Protein AF-A0A7V4WFM0-F1 (afdb_monomer)

Foldseek 3Di:
DDDDDDDPDDDDDDQDDDDDPDDPALKAWFAWADKDDKDWDQDDDDVLQVLLLVLVCVVCVVVLVVVVVVLVVVLVVCVVVPVPVVNVVSVVCPVVVVVVVVCVVRVPPPPDPPRVIWIKMWIWGDRPPDDIAIEIETHDKDDDDHDGGWTKMFGADDDSRYGHTAWMATPVVRDIIGHDDDCSNVSSVVSVVVVVVVVVVVVVD

Secondary structure (DSSP, 8-state):
-----------------------S--EEEEEEEEEPPPEEEEPPP-HHHHHHHHHHHHHHHHHHHHHHHHHHHHHHHHHHTT-HHHHHHHHHS-HHHHHHHHHHHS----S-----EEEEEEEEEEETTTEEEEEEEES-EES----TT-EEEEEEEEETTEEEEEEEEETTTTEEEEE---SHHHHHHHHHHHHHHHHHHHHH-

Mean predicted aligned error: 12.16 Å

pLDDT: mean 78.23, std 19.44, range [30.39, 96.38]

Structure (mmCIF, N/CA/C/O backbone):
data_AF-A0A7V4WFM0-F1
#
_entry.id   AF-A0A7V4WFM0-F1
#
loop_
_atom_site.group_PDB
_atom_site.id
_atom_site.type_symbol
_atom_site.label_atom_id
_atom_site.label_alt_id
_atom_site.label_comp_id
_atom_site.label_asym_id
_atom_site.label_entity_id
_atom_site.label_seq_id
_atom_site.pdbx_PDB_ins_code
_atom_site.Cartn_x
_atom_site.Cartn_y
_atom_site.Cartn_z
_atom_site.occupancy
_atom_site.B_iso_or_equiv
_atom_site.auth_seq_id
_atom_site.auth_comp_id
_atom_site.auth_asym_id
_atom_site.auth_atom_id
_atom_site.pdbx_PDB_model_num
ATOM 1 N N . MET A 1 1 ? 7.125 -32.531 37.191 1.00 37.25 1 MET A N 1
ATOM 2 C CA . MET A 1 1 ? 7.060 -32.757 35.732 1.00 37.25 1 MET A CA 1
ATOM 3 C C . MET A 1 1 ? 5.658 -32.369 35.308 1.00 37.25 1 MET A C 1
ATOM 5 O O . MET A 1 1 ? 4.731 -33.056 35.703 1.00 37.25 1 MET A O 1
ATOM 9 N N . VAL A 1 2 ? 5.489 -31.206 34.679 1.00 33.50 2 VAL A N 1
ATOM 10 C CA . VAL A 1 2 ? 4.171 -30.675 34.300 1.00 33.50 2 VAL A CA 1
ATOM 11 C C . VAL A 1 2 ? 4.066 -30.714 32.783 1.00 33.50 2 VAL A C 1
ATOM 13 O O . VAL A 1 2 ? 4.895 -30.126 32.091 1.00 33.50 2 VAL A O 1
ATOM 16 N N . ASP A 1 3 ? 3.058 -31.446 32.317 1.00 34.47 3 ASP A N 1
ATOM 17 C CA . ASP A 1 3 ? 2.580 -31.512 30.941 1.00 34.47 3 ASP A CA 1
ATOM 18 C C . ASP A 1 3 ? 2.179 -30.133 30.407 1.00 34.47 3 ASP A C 1
ATOM 20 O O . ASP A 1 3 ? 1.426 -29.402 31.050 1.00 34.47 3 ASP A O 1
ATOM 24 N N . LEU A 1 4 ? 2.573 -29.828 29.169 1.00 36.59 4 LEU A N 1
ATOM 25 C CA . LEU A 1 4 ? 1.878 -28.848 28.335 1.00 36.59 4 LEU A CA 1
ATOM 26 C C . LEU A 1 4 ? 1.521 -29.503 27.002 1.00 36.59 4 LEU A C 1
ATOM 28 O O . LEU A 1 4 ? 2.234 -29.431 26.003 1.00 36.59 4 LEU A O 1
ATOM 32 N N . SER A 1 5 ? 0.372 -30.175 27.049 1.00 33.75 5 SER A N 1
ATOM 33 C CA . SER A 1 5 ? -0.389 -30.657 25.906 1.00 33.75 5 SER A CA 1
ATOM 34 C C . SER A 1 5 ? -0.715 -29.497 24.964 1.00 33.75 5 SER A C 1
ATOM 36 O O . SER A 1 5 ? -1.385 -28.526 25.318 1.00 33.75 5 SER A O 1
ATOM 38 N N . ASN A 1 6 ? -0.220 -29.638 23.742 1.00 41.00 6 ASN A N 1
ATOM 39 C CA . ASN A 1 6 ? -0.473 -28.783 22.601 1.00 41.00 6 ASN A CA 1
ATOM 40 C C . ASN A 1 6 ? -1.950 -28.918 22.171 1.00 41.00 6 ASN A C 1
ATOM 42 O O . ASN A 1 6 ? -2.330 -29.901 21.536 1.00 41.00 6 ASN A O 1
ATOM 46 N N . LYS A 1 7 ? -2.793 -27.942 22.532 1.00 35.19 7 LYS A N 1
ATOM 47 C CA . LYS A 1 7 ? -4.157 -27.771 22.000 1.00 35.19 7 LYS A CA 1
ATOM 48 C C . LYS A 1 7 ? -4.267 -26.407 21.323 1.00 35.19 7 LYS A C 1
ATOM 50 O O . LYS A 1 7 ? -4.661 -25.419 21.937 1.00 35.19 7 LYS A O 1
ATOM 55 N N . SER A 1 8 ? -3.943 -26.356 20.037 1.00 39.16 8 SER A N 1
ATOM 56 C CA . SER A 1 8 ? -4.376 -25.281 19.147 1.00 39.16 8 SER A CA 1
ATOM 57 C C . SER A 1 8 ? -5.876 -25.441 18.887 1.00 39.16 8 SER A C 1
ATOM 59 O O . SER A 1 8 ? -6.325 -26.289 18.119 1.00 39.16 8 SER A O 1
ATOM 61 N N . ALA A 1 9 ? -6.660 -24.637 19.603 1.00 37.62 9 ALA A N 1
ATOM 62 C CA . ALA A 1 9 ? -8.099 -24.524 19.439 1.00 37.62 9 ALA A CA 1
ATOM 63 C C . ALA A 1 9 ? -8.443 -24.081 18.007 1.00 37.62 9 ALA A C 1
ATOM 65 O O . ALA A 1 9 ? -7.986 -23.039 17.535 1.00 37.62 9 ALA A O 1
ATOM 66 N N . GLY A 1 10 ? -9.262 -24.879 17.321 1.00 30.39 10 GLY A N 1
ATOM 67 C CA . GLY A 1 10 ? -9.919 -24.470 16.088 1.00 30.39 10 GLY A CA 1
ATOM 68 C C . GLY A 1 10 ? -10.901 -23.340 16.387 1.00 30.39 10 GLY A C 1
ATOM 69 O O . GLY A 1 10 ? -11.835 -23.510 17.168 1.00 30.39 10 GLY A O 1
ATOM 70 N N . TYR A 1 11 ? -10.684 -22.181 15.773 1.00 37.22 11 TYR A N 1
ATOM 71 C CA . TYR A 1 11 ? -11.616 -21.064 15.849 1.00 37.22 11 TYR A CA 1
ATOM 72 C C . TYR A 1 11 ? -12.804 -21.344 14.927 1.00 37.22 11 TYR A C 1
ATOM 74 O O . TYR A 1 11 ? -12.718 -21.222 13.706 1.00 37.22 11 TYR A O 1
ATOM 82 N N . ILE A 1 12 ? -13.920 -21.752 15.527 1.00 33.84 12 ILE A N 1
ATOM 83 C CA . ILE A 1 12 ? -15.224 -21.814 14.871 1.00 33.84 12 ILE A CA 1
ATOM 84 C C . ILE A 1 12 ? -15.783 -20.390 14.869 1.00 33.84 12 ILE A C 1
ATOM 86 O O . ILE A 1 12 ? -16.087 -19.838 15.924 1.00 33.84 12 ILE A O 1
ATOM 90 N N . PHE A 1 13 ? -15.907 -19.789 13.686 1.00 37.03 13 PHE A N 1
ATOM 91 C CA . PHE A 1 13 ? -16.603 -18.517 13.510 1.00 37.03 13 PHE A CA 1
ATOM 92 C C . PHE A 1 13 ? -18.096 -18.713 13.814 1.00 37.03 13 PHE A C 1
ATOM 94 O O . PHE A 1 13 ? -18.754 -19.480 13.101 1.00 37.03 13 PHE A O 1
ATOM 101 N N . PRO A 1 14 ? -18.685 -18.037 14.817 1.00 34.84 14 PRO A N 1
ATOM 102 C CA . PRO A 1 14 ? -20.131 -17.982 14.905 1.00 34.84 14 PRO A CA 1
ATOM 103 C C . PRO A 1 14 ? -20.652 -17.179 13.710 1.00 34.84 14 PRO A C 1
ATOM 105 O O . PRO A 1 14 ? -20.279 -16.028 13.482 1.00 34.84 14 PRO A O 1
ATOM 108 N N . LYS A 1 15 ? -21.516 -17.821 12.924 1.00 34.75 15 LYS A N 1
ATOM 109 C CA . LYS A 1 15 ? -22.241 -17.223 11.804 1.00 34.75 15 LYS A CA 1
ATOM 110 C C . LYS A 1 15 ? -23.157 -16.135 12.376 1.00 34.75 15 LYS A C 1
ATOM 112 O O . LYS A 1 15 ? -24.196 -16.445 12.954 1.00 34.75 15 LYS A O 1
ATOM 117 N N . SER A 1 16 ? -22.729 -14.875 12.291 1.00 41.22 16 SER A N 1
ATOM 118 C CA . SER A 1 16 ? -23.489 -13.749 12.836 1.00 41.22 16 SER A CA 1
ATOM 119 C C . SER A 1 16 ? -24.778 -13.551 12.029 1.00 41.22 16 SER A C 1
ATOM 121 O O . SER A 1 16 ? -24.801 -13.582 10.796 1.00 41.22 16 SER A O 1
ATOM 123 N N . SER A 1 17 ? -25.881 -13.457 12.761 1.00 38.41 17 SER A N 1
ATOM 124 C CA . SER A 1 17 ? -27.249 -13.387 12.270 1.00 38.41 17 SER A CA 1
ATOM 125 C C . SER A 1 17 ? -27.578 -12.023 11.654 1.00 38.41 17 SER A C 1
ATOM 127 O O . SER A 1 17 ? -27.517 -11.010 12.343 1.00 38.41 17 SER A O 1
ATOM 129 N N . SER A 1 18 ? -28.029 -12.068 10.397 1.00 39.94 18 SER A N 1
ATOM 130 C CA . SER A 1 18 ? -28.917 -11.144 9.667 1.00 39.94 18 SER A CA 1
ATOM 131 C C . SER A 1 18 ? -28.547 -9.648 9.529 1.00 39.94 18 SER A C 1
ATOM 133 O O . SER A 1 18 ? -28.349 -8.939 10.515 1.00 39.94 18 SER A O 1
ATOM 135 N N . PRO A 1 19 ? -28.578 -9.098 8.293 1.00 41.72 19 PRO A N 1
ATOM 136 C CA . PRO A 1 19 ? -28.257 -7.704 8.012 1.00 41.72 19 PRO A CA 1
ATOM 137 C C . PRO A 1 19 ? -29.481 -6.815 8.268 1.00 41.72 19 PRO A C 1
ATOM 139 O O . PRO A 1 19 ? -30.301 -6.566 7.385 1.00 41.72 19 PRO A O 1
ATOM 142 N N . GLY A 1 20 ? -29.618 -6.307 9.490 1.00 36.47 20 GLY A N 1
ATOM 143 C CA . GLY A 1 20 ? -30.484 -5.156 9.738 1.00 36.47 20 GLY A CA 1
ATOM 144 C C . GLY A 1 20 ? -29.901 -3.928 9.037 1.00 36.47 20 GLY A C 1
ATOM 145 O O . GLY A 1 20 ? -28.740 -3.605 9.280 1.00 36.47 20 GLY A O 1
ATOM 146 N N . LYS A 1 21 ? -30.692 -3.278 8.165 1.00 39.00 21 LYS A N 1
ATOM 147 C CA . LYS A 1 21 ? -30.426 -1.985 7.497 1.00 39.00 21 LYS A CA 1
ATOM 148 C C . LYS A 1 21 ? -29.563 -1.070 8.379 1.00 39.00 21 LYS A C 1
ATOM 150 O O . LYS A 1 21 ? -30.069 -0.412 9.286 1.00 39.00 21 LYS A O 1
ATOM 155 N N . ARG A 1 22 ? -28.250 -1.068 8.139 1.00 47.81 22 ARG A N 1
ATOM 156 C CA . ARG A 1 22 ? -27.285 -0.282 8.906 1.00 47.81 22 ARG A CA 1
ATOM 157 C C 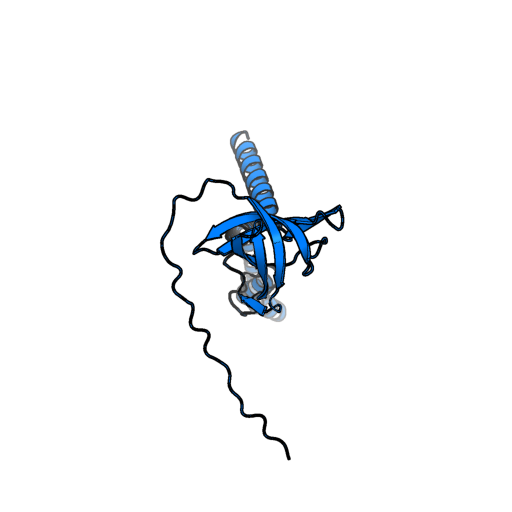. ARG A 1 22 ? -27.187 1.082 8.245 1.00 47.81 22 ARG A C 1
ATOM 159 O O . ARG A 1 22 ? -26.733 1.179 7.114 1.00 47.81 22 ARG A O 1
ATOM 166 N N . SER A 1 23 ? -27.669 2.091 8.962 1.00 42.91 23 SER A N 1
ATOM 167 C CA . SER A 1 23 ? -27.474 3.505 8.654 1.00 42.91 23 SER A CA 1
ATOM 168 C C . SER A 1 23 ? -26.018 3.759 8.247 1.00 42.91 23 SER A C 1
ATOM 170 O O . SER A 1 23 ? -25.104 3.313 8.940 1.00 42.91 23 SER A O 1
ATOM 172 N N . ASP A 1 24 ? -25.838 4.462 7.130 1.00 48.62 24 ASP A N 1
ATOM 173 C CA . ASP A 1 24 ? -24.608 4.760 6.374 1.00 48.62 24 ASP A CA 1
ATOM 174 C C . ASP A 1 24 ? -23.495 5.515 7.129 1.00 48.62 24 ASP A C 1
ATOM 176 O O . ASP A 1 24 ? -22.644 6.185 6.533 1.00 48.62 24 ASP A O 1
ATOM 180 N N . THR A 1 25 ? -23.434 5.437 8.454 1.00 57.94 25 THR A N 1
ATOM 181 C CA . THR A 1 25 ? -22.306 5.991 9.188 1.00 57.94 25 THR A CA 1
ATOM 182 C C . THR A 1 25 ? -21.143 5.011 9.105 1.00 57.94 25 THR A C 1
ATOM 184 O O . THR A 1 25 ? -21.006 4.081 9.897 1.00 57.94 25 THR A O 1
ATOM 187 N N . ASN A 1 26 ? -20.230 5.284 8.168 1.00 84.81 26 ASN A N 1
ATOM 188 C CA . ASN A 1 26 ? -18.861 4.746 8.100 1.00 84.81 26 ASN A CA 1
ATOM 189 C C . ASN A 1 26 ? -18.009 5.118 9.334 1.00 84.81 26 ASN A C 1
ATOM 191 O O . ASN A 1 26 ? -16.785 5.187 9.243 1.00 84.81 26 ASN A O 1
ATOM 195 N N . ARG A 1 27 ? -18.646 5.451 10.459 1.00 89.94 27 ARG A N 1
ATOM 196 C CA . ARG A 1 27 ? -18.067 5.927 11.706 1.00 89.94 27 ARG A CA 1
ATOM 197 C C . ARG A 1 27 ? -18.740 5.199 12.858 1.00 89.94 27 ARG A C 1
ATOM 199 O O . ARG A 1 27 ? -19.959 5.079 12.882 1.00 89.94 27 ARG A O 1
ATOM 206 N N . LEU A 1 28 ? -17.922 4.756 13.793 1.00 91.81 28 LEU A N 1
ATOM 207 C CA . LEU A 1 28 ? -18.295 4.045 14.997 1.00 91.81 28 LEU A CA 1
ATOM 208 C C . LEU A 1 28 ? -17.590 4.723 16.168 1.00 91.81 28 LEU A C 1
ATOM 210 O O . LEU A 1 28 ? -16.380 4.935 16.106 1.00 91.81 28 LEU A O 1
ATOM 214 N N . THR A 1 29 ? -18.323 5.058 17.222 1.00 93.31 29 THR A N 1
ATOM 215 C CA . THR A 1 29 ? -17.745 5.669 18.423 1.00 93.31 29 THR A CA 1
ATOM 216 C C . THR A 1 29 ? -18.048 4.785 19.616 1.00 93.31 29 THR A C 1
ATOM 218 O O . THR A 1 29 ? -19.203 4.440 19.850 1.00 93.31 29 THR A O 1
ATOM 221 N N . GLY A 1 30 ? -17.026 4.426 20.383 1.00 94.25 30 GLY A N 1
ATOM 222 C CA . GLY A 1 30 ? -17.187 3.500 21.497 1.00 94.25 30 GLY A CA 1
ATOM 223 C C . GLY A 1 30 ? -15.981 3.453 22.418 1.00 94.25 30 GLY A C 1
ATOM 224 O O . GLY A 1 30 ? -14.980 4.137 22.190 1.00 94.25 30 GLY A O 1
ATOM 225 N N . VAL A 1 31 ? -16.100 2.651 23.470 1.00 95.75 31 VAL A N 1
ATOM 226 C CA . VAL A 1 31 ? -15.000 2.351 24.391 1.00 95.75 31 VAL A CA 1
ATOM 227 C C . VAL A 1 31 ? -14.334 1.054 23.954 1.00 95.75 31 VAL A C 1
ATOM 229 O O . VAL A 1 31 ? -15.016 0.086 23.620 1.00 95.75 31 VAL A O 1
ATOM 232 N N . VAL A 1 32 ? -13.006 1.028 23.939 1.00 95.44 32 VAL A N 1
ATOM 233 C CA . VAL A 1 32 ? -12.241 -0.182 23.622 1.00 95.44 32 VAL A CA 1
ATOM 234 C C . VAL A 1 32 ? -12.374 -1.173 24.775 1.00 95.44 32 VAL A C 1
ATOM 236 O O . VAL A 1 32 ? -11.874 -0.919 25.867 1.00 95.44 32 VAL A O 1
ATOM 239 N N . THR A 1 33 ? -13.035 -2.302 24.542 1.00 95.31 33 THR A N 1
ATOM 240 C CA . THR A 1 33 ? -13.237 -3.359 25.552 1.00 95.31 33 THR A CA 1
ATOM 241 C C . THR A 1 33 ? -12.165 -4.430 25.510 1.00 95.31 33 THR A C 1
ATOM 243 O O . THR A 1 33 ? -11.905 -5.083 26.513 1.00 95.31 33 THR A O 1
ATOM 246 N N . GLY A 1 34 ? -11.545 -4.621 24.350 1.00 92.94 34 GLY A N 1
ATOM 247 C CA . GLY A 1 34 ? -10.534 -5.645 24.175 1.00 92.94 34 GLY A CA 1
ATOM 248 C C . GLY A 1 34 ? -9.767 -5.470 22.882 1.00 92.94 34 GLY A C 1
ATOM 249 O O . GLY A 1 34 ? -10.244 -4.867 21.913 1.00 92.94 34 GLY A O 1
ATOM 250 N N . SER A 1 35 ? -8.568 -6.031 22.851 1.00 91.75 35 SER A N 1
ATOM 251 C CA . SER A 1 35 ? -7.760 -6.073 21.641 1.00 91.75 35 SER A CA 1
ATOM 252 C C . SER A 1 35 ? -7.046 -7.406 21.494 1.00 91.75 35 SER A C 1
ATOM 254 O O . SER A 1 35 ? -6.517 -7.954 22.458 1.00 91.75 35 SER A O 1
ATOM 256 N N . THR A 1 36 ? -7.011 -7.942 20.278 1.00 90.56 36 THR A N 1
ATOM 257 C CA . THR A 1 36 ? -6.214 -9.138 20.010 1.00 90.56 36 THR A CA 1
ATOM 258 C C . THR A 1 36 ? -4.738 -8.778 19.882 1.00 90.56 36 THR A C 1
ATOM 260 O O . THR A 1 36 ? -4.370 -7.626 19.613 1.00 90.56 36 THR A O 1
ATOM 263 N N . GLY A 1 37 ? -3.881 -9.790 20.026 1.00 86.75 37 GLY A N 1
ATOM 264 C CA . GLY A 1 37 ? -2.484 -9.694 19.618 1.00 86.75 37 GLY A CA 1
ATOM 265 C C . GLY A 1 37 ? -2.351 -9.374 18.125 1.00 86.75 37 GLY A C 1
ATOM 266 O O . GLY A 1 37 ? -3.286 -9.562 17.340 1.00 86.75 37 GLY A O 1
ATOM 267 N N . ILE A 1 38 ? -1.177 -8.872 17.747 1.00 89.81 38 ILE A N 1
ATOM 268 C CA . ILE A 1 38 ? -0.831 -8.624 16.347 1.00 89.81 38 ILE A CA 1
ATOM 269 C C . ILE A 1 38 ? -0.508 -9.969 15.698 1.00 89.81 38 ILE A C 1
ATOM 271 O O . ILE A 1 38 ? 0.379 -10.681 16.168 1.00 89.81 38 ILE A O 1
ATOM 275 N N . TYR A 1 39 ? -1.198 -10.290 14.610 1.00 90.62 39 TYR A N 1
ATOM 276 C CA . TYR A 1 39 ? -0.816 -11.373 13.708 1.00 90.62 39 TYR A CA 1
ATOM 277 C C . TYR A 1 39 ? -0.478 -10.803 12.333 1.00 90.62 39 TYR A C 1
ATOM 279 O O . TYR A 1 39 ? -0.760 -9.643 12.040 1.00 90.62 39 TYR A O 1
ATOM 287 N N . TYR A 1 40 ? 0.166 -11.602 11.494 1.00 88.56 40 TYR A N 1
ATOM 288 C CA . TYR A 1 40 ? 0.634 -11.174 10.185 1.00 88.56 40 TYR A CA 1
ATOM 289 C C . TYR A 1 40 ? -0.191 -11.847 9.093 1.00 88.56 40 TYR A C 1
ATOM 291 O O . TYR A 1 40 ? -0.346 -13.066 9.081 1.00 88.56 40 TYR A O 1
ATOM 299 N N . GLU A 1 41 ? -0.745 -11.044 8.187 1.00 87.00 41 GLU A N 1
ATOM 300 C CA . GLU A 1 41 ? -1.502 -11.524 7.030 1.00 87.00 41 GLU A CA 1
ATOM 301 C C . GLU A 1 41 ? -0.820 -11.065 5.740 1.00 87.00 41 GLU A C 1
ATOM 303 O O . GLU A 1 41 ? -0.156 -10.026 5.699 1.00 87.00 41 GLU A O 1
ATOM 308 N N . GLN A 1 42 ? -0.996 -11.823 4.659 1.00 84.00 42 GLN A N 1
ATOM 309 C CA . GLN A 1 42 ? -0.481 -11.436 3.351 1.00 84.00 42 GLN A CA 1
ATOM 310 C C . GLN A 1 42 ? -1.115 -10.115 2.902 1.00 84.00 42 GLN A C 1
ATOM 312 O O . GLN A 1 42 ? -2.340 -9.976 2.865 1.00 84.00 42 GLN A O 1
ATOM 317 N N . ARG A 1 43 ? -0.292 -9.133 2.519 1.00 79.19 43 ARG A N 1
ATOM 318 C CA . ARG A 1 43 ? -0.793 -7.900 1.908 1.00 79.19 43 ARG A CA 1
ATOM 319 C C . ARG A 1 43 ? -1.532 -8.244 0.614 1.00 79.19 43 ARG A C 1
ATOM 321 O O . ARG A 1 43 ? -0.970 -8.880 -0.274 1.00 79.19 43 ARG A O 1
ATOM 328 N N . GLY A 1 44 ? -2.765 -7.754 0.497 1.00 78.62 44 GLY A N 1
ATOM 329 C CA . GLY A 1 44 ? -3.538 -7.843 -0.740 1.00 78.62 44 GLY A CA 1
ATOM 330 C C . GLY A 1 44 ? -2.827 -7.192 -1.933 1.00 78.62 44 GLY A C 1
ATOM 331 O O . GLY A 1 44 ? -1.926 -6.365 -1.778 1.00 78.62 44 GLY A O 1
ATOM 332 N N . PHE A 1 45 ? -3.243 -7.566 -3.140 1.00 80.00 45 PHE A N 1
ATOM 333 C CA . PHE A 1 45 ? -2.667 -7.047 -4.379 1.00 80.00 45 PHE A CA 1
ATOM 334 C C . PHE A 1 45 ? -2.844 -5.519 -4.491 1.00 80.00 45 PHE A C 1
ATOM 336 O O . PHE A 1 45 ? -3.966 -5.013 -4.479 1.00 80.00 45 PHE A O 1
ATOM 343 N N . ASP A 1 46 ? -1.736 -4.777 -4.600 1.00 83.88 46 ASP A N 1
ATOM 344 C CA . ASP A 1 46 ? -1.738 -3.317 -4.778 1.00 83.88 46 ASP A CA 1
ATOM 345 C C . ASP A 1 46 ? -1.762 -2.991 -6.279 1.00 83.88 46 ASP A C 1
ATOM 347 O O . ASP A 1 46 ? -0.728 -2.988 -6.955 1.00 83.88 46 ASP A O 1
ATOM 351 N N . ILE A 1 47 ? -2.964 -2.740 -6.807 1.00 86.38 47 ILE A N 1
ATOM 352 C CA . ILE A 1 47 ? -3.176 -2.484 -8.239 1.00 86.38 47 ILE A CA 1
ATOM 353 C C . ILE A 1 47 ? -2.451 -1.216 -8.706 1.00 86.38 47 ILE A C 1
ATOM 355 O O . ILE A 1 47 ? -1.938 -1.175 -9.822 1.00 86.38 47 ILE A O 1
ATOM 359 N N . CYS A 1 48 ? -2.341 -0.203 -7.838 1.00 87.62 48 CYS A N 1
ATOM 360 C CA 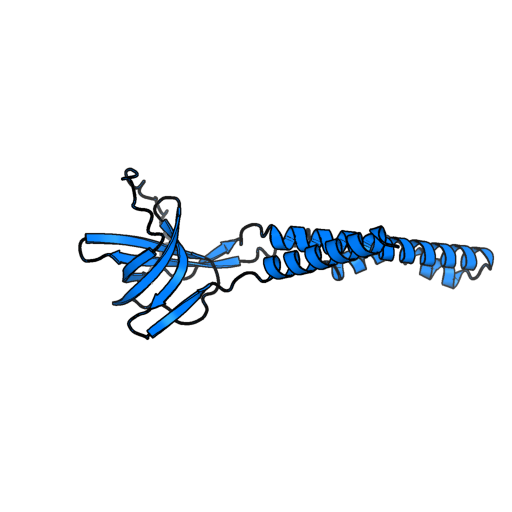. CYS A 1 48 ? -1.661 1.048 -8.155 1.00 87.62 48 CYS A CA 1
ATOM 361 C C . CYS A 1 48 ? -0.155 0.832 -8.277 1.00 87.62 48 CYS A C 1
ATOM 363 O O . CYS A 1 48 ? 0.476 1.388 -9.179 1.00 87.62 48 CYS A O 1
ATOM 365 N N . ARG A 1 49 ? 0.423 0.003 -7.400 1.00 86.00 49 ARG A N 1
ATOM 366 C CA . ARG A 1 49 ? 1.826 -0.411 -7.507 1.00 86.00 49 ARG A CA 1
ATOM 367 C C . ARG A 1 49 ? 2.082 -1.118 -8.830 1.00 86.00 49 ARG A C 1
ATOM 369 O O . ARG A 1 49 ? 2.999 -0.734 -9.549 1.00 86.00 49 ARG A O 1
ATOM 376 N N . PHE A 1 50 ? 1.260 -2.114 -9.148 1.00 85.19 50 PHE A N 1
ATOM 377 C CA . PHE A 1 50 ? 1.400 -2.891 -10.376 1.00 85.19 50 PHE A CA 1
ATOM 378 C C . PHE A 1 50 ? 1.286 -2.011 -11.631 1.00 85.19 50 PHE A C 1
ATOM 380 O O . PHE A 1 50 ? 2.143 -2.075 -12.513 1.00 85.19 50 PHE A O 1
ATOM 387 N N . ALA A 1 51 ? 0.278 -1.136 -11.684 1.00 88.56 51 ALA A N 1
ATOM 388 C CA . ALA A 1 51 ? 0.088 -0.202 -12.792 1.00 88.56 51 ALA A CA 1
ATOM 389 C C . ALA A 1 51 ? 1.271 0.769 -12.936 1.00 88.56 51 ALA A C 1
ATOM 391 O O . ALA A 1 51 ? 1.790 0.943 -14.035 1.00 88.56 51 ALA A O 1
ATOM 392 N N . SER A 1 52 ? 1.756 1.342 -11.828 1.00 88.94 52 SER A N 1
ATOM 393 C CA . SER A 1 52 ? 2.906 2.262 -11.842 1.00 88.94 52 SER A CA 1
ATOM 394 C C . SER A 1 52 ? 4.172 1.583 -12.365 1.00 88.94 52 SER A C 1
ATOM 396 O O . SER A 1 52 ? 4.891 2.146 -13.186 1.00 88.94 52 SER A O 1
ATOM 398 N N . GLN A 1 53 ? 4.438 0.354 -11.915 1.00 86.12 53 GLN A N 1
ATOM 399 C CA . GLN A 1 53 ? 5.579 -0.436 -12.378 1.00 86.12 53 GLN A CA 1
ATOM 400 C C . GLN A 1 53 ? 5.463 -0.782 -13.867 1.00 86.12 53 GLN A C 1
ATOM 402 O O . GLN A 1 53 ? 6.455 -0.703 -14.587 1.00 86.12 53 GLN A O 1
ATOM 407 N N . SER A 1 54 ? 4.257 -1.110 -14.334 1.00 85.94 54 SER A N 1
ATOM 408 C CA . SER A 1 54 ? 3.983 -1.393 -15.749 1.00 85.94 54 SER A CA 1
ATOM 409 C C . SER A 1 54 ? 4.193 -0.159 -16.628 1.00 85.94 54 SER A C 1
ATOM 411 O O . SER A 1 54 ? 4.804 -0.256 -17.686 1.00 85.94 54 SER A O 1
ATOM 413 N N . ILE A 1 55 ? 3.762 1.020 -16.175 1.00 89.75 55 ILE A N 1
ATOM 414 C CA . ILE A 1 55 ? 4.006 2.278 -16.891 1.00 89.75 55 ILE A CA 1
ATOM 415 C C . ILE A 1 55 ? 5.506 2.573 -16.980 1.00 89.75 55 ILE A C 1
ATOM 417 O O . ILE A 1 55 ? 6.012 2.839 -18.067 1.00 89.75 55 ILE A O 1
ATOM 421 N N . LEU A 1 56 ? 6.232 2.486 -15.862 1.00 87.31 56 LEU A N 1
ATOM 422 C CA . LEU A 1 56 ? 7.681 2.709 -15.858 1.00 87.31 56 LEU A CA 1
ATOM 423 C C . LEU A 1 56 ? 8.416 1.727 -16.780 1.00 87.31 56 LEU A C 1
ATOM 425 O O . LEU A 1 56 ? 9.350 2.125 -17.471 1.00 87.31 56 LEU A O 1
ATOM 429 N N . PHE A 1 57 ? 7.973 0.467 -16.821 1.00 84.00 57 PHE A N 1
ATOM 430 C CA . PHE A 1 57 ? 8.489 -0.534 -17.753 1.00 84.00 57 PHE A CA 1
ATOM 431 C C . PHE A 1 57 ? 8.313 -0.097 -19.205 1.00 84.00 57 PHE A C 1
ATOM 433 O O . PHE A 1 57 ? 9.277 -0.098 -19.964 1.00 84.00 57 PHE A O 1
ATOM 440 N N . LEU A 1 58 ? 7.096 0.306 -19.581 1.00 87.50 58 LEU A N 1
ATOM 441 C CA . LEU A 1 58 ? 6.781 0.725 -20.946 1.00 87.50 58 LEU A CA 1
ATOM 442 C C . LEU A 1 58 ? 7.567 1.972 -21.361 1.00 87.50 58 LEU A C 1
ATOM 444 O O . LEU A 1 58 ? 8.042 2.033 -22.491 1.00 87.50 58 LEU A O 1
ATOM 448 N N . ILE A 1 59 ? 7.758 2.929 -20.447 1.00 88.00 59 ILE A N 1
ATOM 449 C CA . ILE A 1 59 ? 8.571 4.130 -20.694 1.00 88.00 59 ILE A CA 1
ATOM 450 C C . ILE A 1 59 ? 10.040 3.763 -20.920 1.00 88.00 59 ILE A C 1
ATOM 452 O O . ILE A 1 59 ? 10.689 4.347 -21.785 1.00 88.00 59 ILE A O 1
ATOM 456 N N . LEU A 1 60 ? 10.580 2.806 -20.159 1.00 84.44 60 LEU A N 1
ATOM 457 C CA . LEU A 1 60 ? 11.987 2.428 -20.282 1.00 84.44 60 LEU A CA 1
ATOM 458 C C . LEU A 1 60 ? 12.254 1.462 -21.446 1.00 84.44 60 LEU A C 1
ATOM 460 O O . LEU A 1 60 ? 13.378 1.396 -21.942 1.00 84.44 60 LEU A O 1
ATOM 464 N N . LEU A 1 61 ? 11.233 0.741 -21.910 1.00 84.38 61 LEU A N 1
ATOM 465 C CA . LEU A 1 61 ? 11.328 -0.224 -23.002 1.00 84.38 61 LEU A CA 1
ATOM 466 C C . LEU A 1 61 ? 12.050 0.313 -24.256 1.00 84.38 61 LEU A C 1
ATOM 468 O O . LEU A 1 61 ? 13.002 -0.345 -24.677 1.00 84.38 61 LEU A O 1
ATOM 472 N N . PRO A 1 62 ? 11.707 1.485 -24.834 1.00 87.75 62 PRO A N 1
ATOM 473 C CA . PRO A 1 62 ? 12.406 2.004 -26.012 1.00 87.75 62 PRO A CA 1
ATOM 474 C C . PRO A 1 62 ? 13.897 2.255 -25.752 1.00 87.75 62 PRO A C 1
ATOM 476 O O . PRO A 1 62 ? 14.740 1.894 -26.576 1.00 87.75 62 PRO A O 1
ATOM 479 N N . PHE A 1 63 ? 14.253 2.792 -24.583 1.00 85.12 63 PHE A N 1
ATOM 480 C CA . PHE A 1 63 ? 15.651 3.025 -24.206 1.00 85.12 63 PHE A CA 1
ATOM 481 C C . PHE A 1 63 ? 16.427 1.715 -24.070 1.00 85.12 63 PHE A C 1
ATOM 483 O O . PHE A 1 63 ? 17.571 1.621 -24.512 1.00 85.12 63 PHE A O 1
ATOM 490 N N . LEU A 1 64 ? 15.795 0.682 -23.512 1.00 79.50 64 LEU A N 1
ATOM 491 C CA . LEU A 1 64 ? 16.389 -0.649 -23.402 1.00 79.50 64 LEU A CA 1
ATOM 492 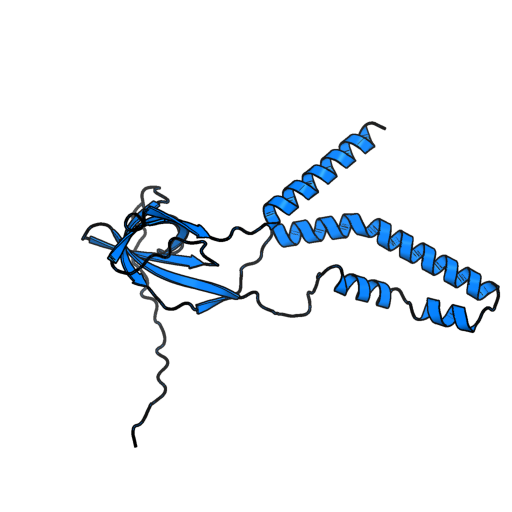C C . LEU A 1 64 ? 16.582 -1.289 -24.772 1.00 79.50 64 LEU A C 1
ATOM 494 O O . LEU A 1 64 ? 17.638 -1.865 -25.029 1.00 79.50 64 LEU A O 1
ATOM 498 N N . THR A 1 65 ? 15.597 -1.162 -25.664 1.00 80.88 65 THR A N 1
ATOM 499 C CA . THR A 1 65 ? 15.731 -1.662 -27.036 1.00 80.88 65 THR A CA 1
ATOM 500 C C . THR A 1 65 ? 16.846 -0.939 -27.782 1.00 80.88 65 THR A C 1
ATOM 502 O O . THR A 1 65 ? 17.676 -1.599 -28.399 1.00 80.88 65 THR A O 1
ATOM 505 N N . ALA A 1 66 ? 16.949 0.388 -27.651 1.00 85.00 66 ALA A N 1
ATOM 506 C CA . ALA A 1 66 ? 18.018 1.170 -28.263 1.00 85.00 66 ALA A CA 1
ATOM 507 C C . ALA A 1 66 ? 19.396 0.762 -27.723 1.00 85.00 66 ALA A C 1
ATOM 509 O O . ALA A 1 66 ? 20.310 0.507 -28.504 1.00 85.00 66 ALA A O 1
ATOM 510 N N . LEU A 1 67 ? 19.535 0.619 -26.401 1.00 82.50 67 LEU A N 1
ATOM 511 C CA . LEU A 1 67 ? 20.771 0.147 -25.776 1.00 82.50 67 LEU A CA 1
ATOM 512 C C . LEU A 1 67 ? 21.161 -1.248 -26.285 1.00 82.50 67 LEU A C 1
ATOM 514 O O . LEU A 1 67 ? 22.320 -1.477 -26.620 1.00 82.50 67 LEU A O 1
ATOM 518 N N . CYS A 1 68 ? 20.200 -2.168 -26.386 1.00 79.50 68 CYS A N 1
ATOM 519 C CA . CYS A 1 68 ? 20.439 -3.515 -26.899 1.00 79.50 68 CYS A CA 1
ATOM 520 C C . CYS A 1 68 ? 20.900 -3.495 -28.366 1.00 79.50 68 CYS A C 1
ATOM 522 O O . CYS A 1 68 ? 21.871 -4.170 -28.705 1.00 79.50 68 CYS A O 1
ATOM 524 N N . LEU A 1 69 ? 20.270 -2.675 -29.214 1.00 83.69 69 LEU A N 1
ATOM 525 C CA . LEU A 1 69 ? 20.663 -2.509 -30.616 1.00 83.69 69 LEU A CA 1
ATOM 526 C C . LEU A 1 69 ? 22.065 -1.903 -30.760 1.00 83.69 69 LEU A C 1
ATOM 528 O O . LEU A 1 69 ? 22.842 -2.367 -31.592 1.00 83.69 69 LEU A O 1
ATOM 532 N N . ILE A 1 70 ? 22.418 -0.913 -29.935 1.00 84.62 70 ILE A N 1
ATOM 533 C CA . ILE A 1 70 ? 23.759 -0.309 -29.928 1.00 84.62 70 ILE A CA 1
ATOM 534 C C . ILE A 1 70 ? 24.811 -1.347 -29.529 1.00 84.62 70 ILE A C 1
ATOM 536 O O . ILE A 1 70 ? 25.826 -1.491 -30.209 1.00 84.62 70 ILE A O 1
ATOM 540 N N . LEU A 1 71 ? 24.565 -2.102 -28.455 1.00 80.19 71 LEU A N 1
ATOM 541 C CA . LEU A 1 71 ? 25.475 -3.158 -28.008 1.00 80.19 71 LEU A CA 1
ATOM 542 C C . LEU A 1 71 ? 25.638 -4.256 -29.070 1.00 80.19 71 LEU A C 1
ATOM 544 O O . LEU A 1 71 ? 26.755 -4.721 -29.303 1.00 80.19 71 LEU A O 1
ATOM 548 N N . LEU A 1 72 ? 24.552 -4.623 -29.757 1.00 79.19 72 LEU A N 1
ATOM 549 C CA . LEU A 1 72 ? 24.585 -5.564 -30.875 1.00 79.19 72 LEU A CA 1
ATOM 550 C C . LEU A 1 72 ? 25.424 -5.022 -32.043 1.00 79.19 72 LEU A C 1
ATOM 552 O O . LEU A 1 72 ? 26.282 -5.735 -32.560 1.00 79.19 72 LEU A O 1
ATOM 556 N N . ALA A 1 73 ? 25.228 -3.761 -32.431 1.00 83.50 73 ALA A N 1
ATOM 557 C CA . ALA A 1 73 ? 25.991 -3.128 -33.506 1.00 83.50 73 ALA A CA 1
ATOM 558 C C . ALA A 1 73 ? 27.495 -3.079 -33.187 1.00 83.50 73 ALA A C 1
ATOM 560 O O . ALA A 1 73 ? 28.318 -3.454 -34.022 1.00 83.50 73 ALA A O 1
ATOM 561 N N . ILE A 1 74 ? 27.853 -2.696 -31.957 1.00 82.06 74 ILE A N 1
ATOM 562 C CA . ILE A 1 74 ? 29.239 -2.700 -31.465 1.00 82.06 74 ILE A CA 1
ATOM 563 C C . ILE A 1 74 ? 29.839 -4.110 -31.558 1.00 82.06 74 ILE A C 1
ATOM 565 O O . ILE A 1 74 ? 30.964 -4.277 -32.032 1.00 82.06 74 ILE A O 1
ATOM 569 N N . SER A 1 75 ? 29.080 -5.135 -31.161 1.00 75.81 75 SER A N 1
ATOM 570 C CA . SER A 1 75 ? 29.517 -6.531 -31.252 1.00 75.81 75 SER A CA 1
ATOM 571 C C . SER A 1 75 ? 29.799 -6.961 -32.697 1.00 75.81 75 SER A C 1
ATOM 573 O O . SER A 1 75 ? 30.845 -7.562 -32.955 1.00 75.81 75 SER A O 1
ATOM 575 N N . ILE A 1 76 ? 28.929 -6.598 -33.648 1.00 80.31 76 ILE A N 1
ATOM 576 C CA . ILE A 1 76 ? 29.114 -6.895 -35.078 1.00 80.31 76 ILE A CA 1
ATOM 577 C C . ILE A 1 76 ? 30.393 -6.234 -35.609 1.00 80.31 76 ILE A C 1
ATOM 579 O O . ILE A 1 76 ? 31.204 -6.903 -36.251 1.00 80.31 76 ILE A O 1
ATOM 583 N N . VAL A 1 77 ? 30.614 -4.951 -35.303 1.00 84.00 77 VAL A N 1
ATOM 584 C CA . VAL A 1 77 ? 31.815 -4.211 -35.727 1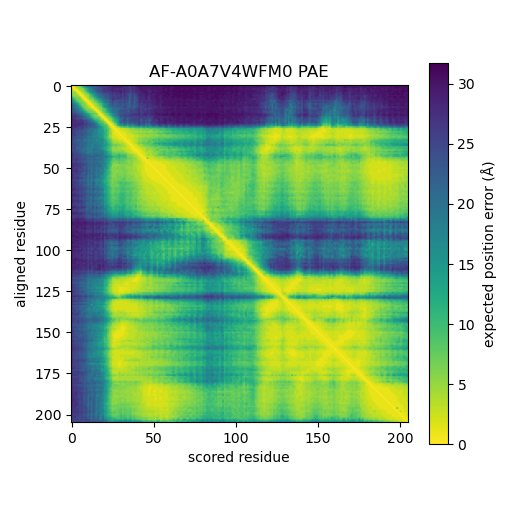.00 84.00 77 VAL A CA 1
ATOM 585 C C . VAL A 1 77 ? 33.086 -4.885 -35.203 1.00 84.00 77 VAL A C 1
ATOM 587 O O . VAL A 1 77 ? 33.998 -5.166 -35.981 1.00 84.00 77 VAL A O 1
ATOM 590 N N . PHE A 1 78 ? 33.140 -5.224 -33.911 1.00 80.69 78 PHE A N 1
ATOM 591 C CA . PHE A 1 78 ? 34.285 -5.943 -33.339 1.00 80.69 78 PHE A CA 1
ATOM 592 C C . PHE A 1 78 ? 34.511 -7.320 -33.978 1.00 80.69 78 PHE A C 1
ATOM 594 O O . PHE A 1 78 ? 35.664 -7.729 -34.155 1.00 80.69 78 PHE A O 1
ATOM 601 N N . GLY A 1 79 ? 33.431 -8.013 -34.351 1.00 76.75 79 GLY A N 1
ATOM 602 C CA . GLY A 1 79 ? 33.487 -9.269 -35.096 1.00 76.75 79 GLY A CA 1
ATOM 603 C C . GLY A 1 79 ? 34.149 -9.110 -36.468 1.00 76.75 79 GLY A C 1
ATOM 604 O O . GLY A 1 79 ? 35.026 -9.903 -36.816 1.00 76.75 79 GLY A O 1
ATOM 605 N N . ILE A 1 80 ? 33.804 -8.053 -37.212 1.00 83.81 80 ILE A N 1
ATOM 606 C CA . ILE A 1 80 ? 34.390 -7.749 -38.531 1.00 83.81 80 ILE A CA 1
ATOM 607 C C . ILE A 1 80 ? 35.898 -7.477 -38.416 1.00 83.81 80 ILE A C 1
ATOM 609 O O . ILE A 1 80 ? 36.682 -8.027 -39.187 1.00 83.81 80 ILE A O 1
ATOM 613 N N . PHE A 1 81 ? 36.327 -6.697 -37.419 1.00 85.62 81 PHE A N 1
ATOM 614 C CA . PHE A 1 81 ? 37.744 -6.369 -37.201 1.00 85.62 81 PHE A CA 1
ATOM 615 C C . PHE A 1 81 ? 38.578 -7.516 -36.599 1.00 85.62 81 PHE A C 1
ATOM 617 O O . PHE A 1 81 ? 39.759 -7.324 -36.311 1.00 85.62 81 PHE A O 1
ATOM 624 N N . ARG A 1 82 ? 37.996 -8.711 -36.400 1.00 77.88 82 ARG A N 1
ATOM 625 C CA . ARG A 1 82 ? 38.650 -9.878 -35.772 1.00 77.88 82 ARG A CA 1
ATOM 626 C C . ARG A 1 82 ? 39.312 -9.556 -34.427 1.00 77.88 82 ARG A C 1
ATOM 628 O O . ARG A 1 82 ? 40.284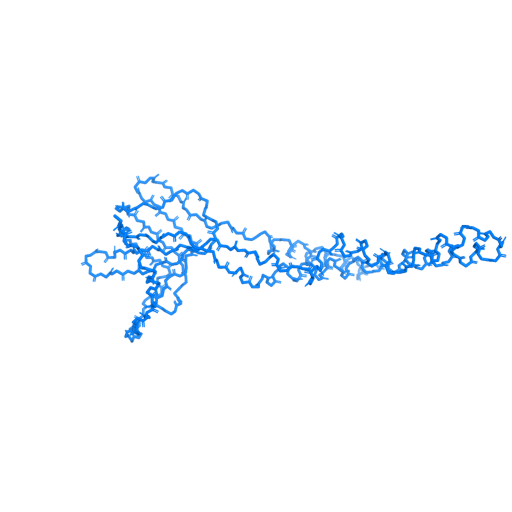 -10.202 -34.032 1.00 77.88 82 ARG A O 1
ATOM 635 N N . LEU A 1 83 ? 38.740 -8.618 -33.670 1.00 75.00 83 LEU A N 1
ATOM 636 C CA . LEU A 1 83 ? 39.134 -8.309 -32.290 1.00 75.00 83 LEU A CA 1
ATOM 637 C C . LEU A 1 83 ? 38.546 -9.372 -31.339 1.00 75.00 83 LEU A C 1
ATOM 639 O O . LEU A 1 83 ? 37.773 -9.090 -30.423 1.00 75.00 83 LEU A O 1
ATOM 643 N N . SER A 1 84 ? 38.912 -10.628 -31.610 1.00 61.78 84 SER A N 1
ATOM 644 C CA . SER A 1 84 ? 38.358 -11.871 -31.060 1.00 61.78 84 SER A CA 1
ATOM 645 C C . SER A 1 84 ? 38.119 -11.864 -29.537 1.00 61.78 84 SER A C 1
ATOM 647 O O . SER A 1 84 ? 36.989 -12.151 -29.133 1.00 61.78 84 SER A O 1
ATOM 649 N N . PRO A 1 85 ? 39.069 -11.454 -28.669 1.00 64.56 85 PRO A N 1
ATOM 650 C CA . PRO A 1 85 ? 38.847 -11.500 -27.219 1.00 64.56 85 PRO A CA 1
ATOM 651 C C . PRO A 1 85 ? 37.780 -10.506 -26.722 1.00 64.56 85 PRO A C 1
ATOM 653 O O . PRO A 1 85 ? 37.070 -10.799 -25.762 1.00 64.56 85 PRO A O 1
ATOM 656 N N . LEU A 1 86 ? 37.608 -9.360 -27.393 1.00 60.69 86 LEU A N 1
ATOM 657 C CA . LEU A 1 86 ? 36.577 -8.368 -27.059 1.00 60.69 86 LEU A CA 1
ATOM 658 C C . LEU A 1 86 ? 35.194 -8.804 -27.553 1.00 60.69 86 LEU A C 1
ATOM 660 O O . LEU A 1 86 ? 34.196 -8.589 -26.866 1.00 60.69 86 LEU A O 1
ATOM 664 N N . SER A 1 87 ? 35.129 -9.475 -28.707 1.00 59.62 87 SER A N 1
ATOM 665 C CA . SER A 1 87 ? 33.867 -9.974 -29.266 1.00 59.62 87 SER A CA 1
ATOM 666 C C . SER A 1 87 ? 33.177 -10.990 -28.346 1.00 59.62 87 SER A C 1
ATOM 668 O O . SER A 1 87 ? 31.964 -10.921 -28.169 1.00 59.62 87 SER A O 1
ATOM 670 N N . VAL A 1 88 ? 33.942 -11.860 -27.673 1.00 62.59 88 VAL A N 1
ATOM 671 C CA . VAL A 1 88 ? 33.413 -12.817 -26.688 1.00 62.59 88 VAL A CA 1
ATOM 672 C C . VAL A 1 88 ? 32.852 -12.086 -25.468 1.00 62.59 88 VAL A C 1
ATOM 674 O O . VAL A 1 88 ? 31.786 -12.454 -24.987 1.00 62.59 88 VAL A O 1
ATOM 677 N N . PHE A 1 89 ? 33.490 -11.005 -25.007 1.00 60.44 89 PHE A N 1
ATOM 678 C CA . PHE A 1 89 ? 32.990 -10.206 -23.883 1.00 60.44 89 PHE A CA 1
ATOM 679 C C . PHE A 1 89 ? 31.600 -9.616 -24.185 1.00 60.44 89 PHE A C 1
ATOM 681 O O . PHE A 1 89 ? 30.678 -9.773 -23.388 1.00 60.44 89 PHE A O 1
ATOM 688 N N . PHE A 1 90 ? 31.402 -9.043 -25.378 1.00 58.34 90 PHE A N 1
ATOM 689 C CA . PHE A 1 90 ? 30.103 -8.498 -25.799 1.00 58.34 90 PHE A CA 1
ATOM 690 C C . PHE A 1 90 ? 29.058 -9.573 -26.138 1.00 58.34 90 PHE A C 1
ATOM 692 O O . PHE A 1 90 ? 27.875 -9.374 -25.880 1.00 58.34 90 PHE A O 1
ATOM 699 N N . ASN A 1 91 ? 29.478 -10.733 -26.644 1.00 58.31 91 ASN A N 1
ATOM 700 C CA . ASN A 1 91 ? 28.584 -11.855 -26.954 1.00 58.31 91 ASN A CA 1
ATOM 701 C C . ASN A 1 91 ? 28.126 -12.609 -25.680 1.00 58.31 91 ASN A C 1
ATOM 703 O O . ASN A 1 91 ? 27.034 -13.176 -25.623 1.00 58.31 91 ASN A O 1
ATOM 707 N N . THR A 1 92 ? 28.938 -12.574 -24.614 1.00 55.56 92 THR A N 1
ATOM 708 C CA . THR A 1 92 ? 28.610 -13.141 -23.289 1.00 55.56 92 THR A CA 1
ATOM 709 C C . THR A 1 92 ? 27.833 -12.150 -22.409 1.00 55.56 92 THR A C 1
ATOM 711 O O . THR A 1 92 ? 27.031 -12.572 -21.575 1.00 55.56 92 THR A O 1
ATOM 714 N N . LEU A 1 93 ? 27.936 -10.838 -22.679 1.00 56.38 93 LEU A N 1
ATOM 715 C CA . LEU A 1 93 ? 26.980 -9.785 -22.273 1.00 56.38 93 LEU A CA 1
ATOM 716 C C . LEU A 1 93 ? 25.668 -9.854 -23.084 1.00 56.38 93 LEU A C 1
ATOM 718 O O . LEU A 1 93 ? 25.061 -8.847 -23.443 1.00 56.38 93 LEU A O 1
ATOM 722 N N . ASN A 1 94 ? 25.250 -11.088 -23.356 1.00 58.59 94 ASN A N 1
ATOM 723 C CA . ASN A 1 94 ? 24.040 -11.511 -24.033 1.00 58.59 94 ASN A CA 1
ATOM 724 C C . ASN A 1 94 ? 22.827 -10.727 -23.485 1.00 58.59 94 ASN A C 1
ATOM 726 O O . ASN A 1 94 ? 22.808 -10.436 -22.285 1.00 58.59 94 ASN A O 1
ATOM 730 N N . PRO A 1 95 ? 21.770 -10.464 -24.273 1.00 60.81 95 PRO A N 1
ATOM 731 C CA . PRO A 1 95 ? 20.486 -9.913 -23.808 1.00 60.81 95 PRO A CA 1
ATOM 732 C C . PRO A 1 95 ? 19.980 -10.493 -22.477 1.00 60.81 95 PRO A C 1
ATOM 734 O O . PRO A 1 95 ? 19.288 -9.812 -21.730 1.00 60.81 95 PRO A O 1
ATOM 737 N N . LEU A 1 96 ? 20.372 -11.720 -22.132 1.00 63.00 96 LEU A N 1
ATOM 738 C CA . LEU A 1 96 ? 20.117 -12.374 -20.851 1.00 63.00 96 LEU A CA 1
ATOM 739 C C . LEU A 1 96 ? 20.734 -11.659 -19.629 1.00 63.00 96 LEU A C 1
ATOM 741 O O . LEU A 1 96 ? 20.127 -11.644 -18.561 1.00 63.00 96 LEU A O 1
ATOM 745 N N . LEU A 1 97 ? 21.920 -11.058 -19.754 1.00 62.91 97 LEU A N 1
ATOM 746 C CA . LEU A 1 97 ? 22.562 -10.273 -18.695 1.00 62.91 97 LEU A CA 1
ATOM 747 C C . LEU A 1 97 ? 21.947 -8.874 -18.594 1.00 62.91 97 LEU A C 1
ATOM 749 O O . LEU A 1 97 ? 21.719 -8.398 -17.484 1.00 62.91 97 LEU A O 1
ATOM 753 N N . THR A 1 98 ? 21.565 -8.270 -19.723 1.00 64.88 98 THR A N 1
ATOM 754 C CA . THR A 1 98 ? 20.733 -7.056 -19.753 1.00 64.88 98 THR A CA 1
ATOM 755 C C . THR A 1 98 ? 19.377 -7.315 -19.093 1.00 64.88 98 THR A C 1
ATOM 757 O O . THR A 1 98 ? 18.928 -6.513 -18.282 1.00 64.88 98 THR A O 1
ATOM 760 N N . PHE A 1 99 ? 18.768 -8.476 -19.346 1.00 64.38 99 PHE A N 1
ATOM 761 C CA . PHE A 1 99 ? 17.515 -8.911 -18.728 1.00 64.38 99 PHE A CA 1
ATOM 762 C C . PHE A 1 99 ? 17.674 -9.209 -17.229 1.00 64.38 99 PHE A C 1
ATOM 764 O O . PHE A 1 99 ? 16.785 -8.903 -16.441 1.00 64.38 99 PHE A O 1
ATOM 771 N N . LYS A 1 100 ? 18.819 -9.757 -16.797 1.0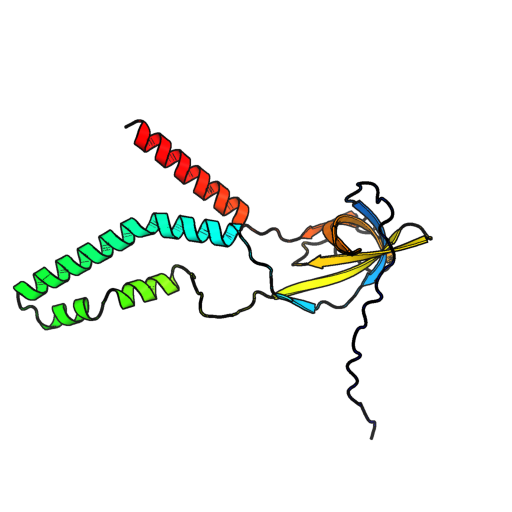0 64.00 100 LYS A N 1
ATOM 772 C CA . LYS A 1 100 ? 19.134 -9.962 -15.371 1.00 64.00 100 LYS A CA 1
ATOM 773 C C . LYS A 1 100 ? 19.404 -8.649 -14.636 1.00 64.00 100 LYS A C 1
ATOM 775 O O . LYS A 1 100 ? 18.857 -8.459 -13.557 1.00 64.00 100 LYS A O 1
ATOM 780 N N . LEU A 1 101 ? 20.181 -7.730 -15.213 1.00 64.12 101 LEU A N 1
ATOM 781 C CA . LEU A 1 101 ? 20.344 -6.367 -14.689 1.00 64.12 101 LEU A CA 1
ATOM 782 C C . LEU A 1 101 ? 18.993 -5.654 -14.625 1.00 64.12 101 LEU A C 1
ATOM 784 O O . LEU A 1 101 ? 18.685 -4.998 -13.634 1.00 64.12 101 LEU A O 1
ATOM 788 N N . PHE A 1 102 ? 18.144 -5.862 -15.629 1.00 63.41 102 PHE A N 1
ATOM 789 C CA . PHE A 1 102 ? 16.781 -5.357 -15.630 1.00 63.41 102 PHE A CA 1
ATOM 790 C C . PHE A 1 102 ? 15.934 -5.961 -14.504 1.00 63.41 102 PHE A C 1
ATOM 792 O O . PHE A 1 102 ? 15.276 -5.214 -13.795 1.00 63.41 102 PHE A O 1
ATOM 799 N N . ALA A 1 103 ? 15.997 -7.272 -14.264 1.00 60.31 103 ALA A N 1
ATOM 800 C CA . ALA A 1 103 ? 15.299 -7.928 -13.153 1.00 60.31 103 ALA A CA 1
ATOM 801 C C . ALA A 1 103 ? 15.800 -7.484 -11.762 1.00 60.31 103 ALA A C 1
ATOM 803 O O . ALA A 1 103 ? 15.091 -7.658 -10.769 1.00 60.31 103 ALA A O 1
ATOM 804 N N . VAL A 1 104 ? 17.014 -6.927 -11.690 1.00 57.88 104 VAL A N 1
ATOM 805 C CA . VAL A 1 104 ? 17.596 -6.329 -10.480 1.00 57.88 104 VAL A CA 1
ATOM 806 C C . VAL A 1 104 ? 17.146 -4.872 -10.306 1.00 57.88 104 VAL A C 1
ATOM 808 O O . VAL A 1 104 ? 16.811 -4.474 -9.193 1.00 57.88 104 VAL A O 1
ATOM 811 N N . ILE A 1 105 ? 17.104 -4.079 -11.384 1.00 59.03 105 ILE A N 1
ATOM 812 C CA . ILE A 1 105 ? 16.734 -2.649 -11.356 1.00 59.03 105 ILE A CA 1
ATOM 813 C C . ILE A 1 105 ? 15.214 -2.466 -11.280 1.00 59.03 105 ILE A C 1
ATOM 815 O O . ILE A 1 105 ? 14.707 -1.645 -10.517 1.00 59.03 105 ILE A O 1
ATOM 819 N N . PHE A 1 106 ? 14.477 -3.257 -12.050 1.00 59.09 106 PHE A N 1
ATOM 820 C CA . PHE A 1 106 ? 13.035 -3.370 -11.975 1.00 59.09 106 PHE A CA 1
ATOM 821 C C . PHE A 1 106 ? 12.714 -4.656 -11.243 1.00 59.09 106 PHE A C 1
ATOM 823 O O . PHE A 1 106 ? 12.795 -5.737 -11.833 1.00 59.09 106 PHE A O 1
ATOM 830 N N . PRO A 1 107 ? 12.263 -4.578 -9.985 1.00 51.94 107 PRO A N 1
ATOM 831 C CA . PRO A 1 107 ? 11.719 -5.732 -9.316 1.00 51.94 107 PRO A CA 1
ATOM 832 C C . PRO A 1 107 ? 10.322 -6.017 -9.897 1.00 51.94 107 PRO A C 1
ATOM 834 O O . PRO A 1 107 ? 9.331 -6.002 -9.172 1.00 51.94 107 PRO A O 1
ATOM 837 N N . PHE A 1 108 ? 10.239 -6.383 -11.182 1.00 52.50 108 PHE A N 1
ATOM 838 C CA . PHE A 1 108 ? 9.306 -7.410 -11.663 1.00 52.50 108 PHE A CA 1
ATOM 839 C C . PHE A 1 108 ? 9.775 -8.775 -11.150 1.00 52.50 108 PHE A C 1
ATOM 841 O O . PHE A 1 108 ? 9.806 -9.770 -11.871 1.00 52.50 108 PHE A O 1
ATOM 848 N N . HIS A 1 109 ? 10.188 -8.830 -9.884 1.00 46.66 109 HIS A N 1
ATOM 849 C CA . HIS A 1 109 ? 10.489 -10.058 -9.191 1.00 46.66 109 HIS A CA 1
ATOM 850 C C . HIS A 1 109 ? 9.148 -10.763 -8.966 1.00 46.66 109 HIS A C 1
ATOM 852 O O . HIS A 1 109 ? 8.564 -10.739 -7.889 1.00 46.66 109 HIS A O 1
ATOM 858 N N . PHE A 1 110 ? 8.684 -11.439 -10.017 1.00 47.78 110 PHE A N 1
ATOM 859 C CA . PHE A 1 110 ? 7.850 -12.631 -9.916 1.00 47.78 110 PHE A CA 1
ATOM 860 C C . PHE A 1 110 ? 8.530 -13.701 -9.042 1.00 47.78 110 PHE A C 1
ATOM 862 O O . PHE A 1 110 ? 7.877 -14.612 -8.544 1.00 47.78 110 PHE A O 1
ATOM 869 N N . SER A 1 111 ? 9.840 -13.571 -8.812 1.00 41.12 111 SER A N 1
ATOM 870 C CA . SER A 1 111 ? 10.671 -14.516 -8.084 1.00 41.12 111 SER A CA 1
ATOM 871 C C . SER A 1 111 ? 11.208 -13.935 -6.778 1.00 41.12 111 SER A C 1
ATOM 873 O O . SER A 1 111 ? 12.393 -13.690 -6.644 1.00 41.12 111 SER A O 1
ATOM 875 N N . SER A 1 112 ? 10.349 -13.733 -5.788 1.00 41.22 112 SER A N 1
ATOM 876 C CA . SER A 1 112 ? 10.500 -14.424 -4.502 1.00 41.22 112 SER A CA 1
ATOM 877 C C . SER A 1 112 ? 9.413 -13.918 -3.570 1.00 41.22 112 SER A C 1
ATOM 879 O O . SER A 1 112 ? 9.283 -12.722 -3.311 1.00 41.22 112 SER A O 1
ATOM 881 N N . ARG A 1 113 ? 8.619 -14.866 -3.087 1.00 48.91 113 ARG A N 1
ATOM 882 C CA . ARG A 1 113 ? 7.524 -14.734 -2.132 1.00 48.91 113 ARG A CA 1
ATOM 883 C C . ARG A 1 113 ? 8.013 -14.234 -0.765 1.00 48.91 113 ARG A C 1
ATOM 885 O O . ARG A 1 113 ? 7.743 -14.866 0.250 1.00 48.91 113 ARG A O 1
ATOM 892 N N . LYS A 1 114 ? 8.668 -13.074 -0.686 1.00 50.66 114 LYS A N 1
ATOM 893 C CA . LYS A 1 114 ? 8.527 -12.239 0.508 1.00 50.66 114 LYS A CA 1
ATOM 894 C C . LYS A 1 114 ? 7.119 -11.685 0.436 1.00 50.66 114 LYS A C 1
ATOM 896 O O . LYS A 1 114 ? 6.894 -10.574 -0.037 1.00 50.66 114 LYS A O 1
ATOM 901 N N . ILE A 1 115 ? 6.172 -12.549 0.795 1.00 60.50 115 ILE A N 1
ATOM 902 C CA . ILE A 1 115 ? 4.813 -12.176 1.138 1.00 60.50 115 ILE A CA 1
ATOM 903 C C . ILE A 1 115 ? 4.990 -10.980 2.060 1.00 60.50 115 ILE A C 1
ATOM 905 O O . ILE A 1 115 ? 5.569 -11.103 3.136 1.00 60.50 115 ILE A O 1
ATOM 909 N N . ILE A 1 116 ? 4.648 -9.794 1.561 1.00 70.88 116 ILE A N 1
ATOM 910 C CA . ILE A 1 116 ? 4.732 -8.591 2.373 1.00 70.88 116 ILE A CA 1
ATOM 911 C C . ILE A 1 116 ? 3.640 -8.783 3.405 1.00 70.88 116 ILE A C 1
ATOM 913 O O . ILE A 1 116 ? 2.461 -8.613 3.109 1.00 70.88 116 ILE A O 1
ATOM 917 N N . GLU A 1 117 ? 4.039 -9.239 4.577 1.00 84.88 117 GLU A N 1
ATOM 918 C CA . GLU A 1 117 ? 3.145 -9.445 5.690 1.00 84.88 117 GLU A CA 1
ATOM 919 C C . GLU A 1 117 ? 2.792 -8.083 6.279 1.00 84.88 117 GLU A C 1
ATOM 921 O O . GLU A 1 117 ? 3.657 -7.247 6.557 1.00 84.88 117 GLU A O 1
ATOM 926 N N . VAL A 1 118 ? 1.496 -7.821 6.402 1.00 87.88 118 VAL A N 1
ATOM 927 C CA . VAL A 1 118 ? 0.980 -6.633 7.073 1.00 87.88 118 VAL A CA 1
ATOM 928 C C . VAL A 1 118 ? 0.474 -7.036 8.450 1.00 87.88 118 VAL A C 1
ATOM 930 O O . VAL A 1 118 ? -0.213 -8.052 8.564 1.00 87.88 118 VAL A O 1
ATOM 933 N N . PRO A 1 119 ? 0.795 -6.259 9.498 1.00 91.12 119 PRO A N 1
ATOM 934 C CA . PRO A 1 119 ? 0.257 -6.525 10.818 1.00 91.12 119 PRO A CA 1
ATOM 935 C C . PRO A 1 119 ? -1.255 -6.314 10.782 1.00 91.12 119 PRO A C 1
ATOM 937 O O . PRO A 1 119 ? -1.743 -5.298 10.275 1.00 91.12 119 PRO A O 1
ATOM 940 N N . VAL A 1 120 ? -1.987 -7.276 11.319 1.00 92.75 120 VAL A N 1
ATOM 941 C CA . VAL A 1 120 ? -3.428 -7.222 11.510 1.00 92.75 120 VAL A CA 1
ATOM 942 C C . VAL A 1 120 ? -3.712 -7.328 12.997 1.00 92.75 120 VAL A C 1
ATOM 944 O O . VAL A 1 120 ? -3.156 -8.169 13.705 1.00 92.75 120 VAL A O 1
ATOM 947 N N . ARG A 1 121 ? -4.572 -6.438 13.480 1.00 92.94 121 ARG A N 1
ATOM 948 C CA . ARG A 1 121 ? -5.057 -6.428 14.858 1.00 92.94 121 ARG A CA 1
ATOM 949 C C . ARG A 1 121 ? -6.557 -6.230 14.830 1.00 92.94 121 ARG A C 1
ATOM 951 O O . ARG A 1 121 ? -7.029 -5.360 14.097 1.00 92.94 121 ARG A O 1
ATOM 958 N N . THR A 1 122 ? -7.301 -6.986 15.625 1.00 94.00 122 THR A N 1
ATOM 959 C CA . THR A 1 122 ? -8.711 -6.684 15.850 1.00 94.00 122 THR A CA 1
ATOM 960 C C . THR A 1 122 ? -8.882 -6.025 17.212 1.00 94.00 122 THR A C 1
ATOM 962 O O . THR A 1 122 ? -8.178 -6.324 18.180 1.00 94.00 122 THR A O 1
ATOM 965 N N . MET A 1 123 ? -9.762 -5.035 17.265 1.00 95.00 123 MET A N 1
ATOM 966 C CA . MET A 1 123 ? -10.176 -4.377 18.496 1.00 95.00 123 MET A CA 1
ATOM 967 C C . MET A 1 123 ? -11.685 -4.472 18.612 1.00 95.00 123 MET A C 1
ATOM 969 O O . MET A 1 123 ? -12.400 -4.394 17.612 1.00 95.00 123 MET A O 1
ATOM 973 N N . ARG A 1 124 ? -12.165 -4.637 19.835 1.00 95.56 124 ARG A N 1
ATOM 974 C CA . ARG A 1 124 ? -13.586 -4.641 20.140 1.00 95.56 124 ARG A CA 1
ATOM 975 C C . ARG A 1 124 ? -13.969 -3.294 20.723 1.00 95.56 124 ARG A C 1
ATOM 977 O O . ARG A 1 124 ? -13.276 -2.763 21.592 1.00 95.56 124 ARG A O 1
ATOM 984 N N . LEU A 1 125 ? -15.038 -2.727 20.185 1.00 95.12 125 LEU A N 1
ATOM 985 C CA . LEU A 1 125 ? -15.586 -1.445 20.591 1.00 95.12 125 LEU A CA 1
ATOM 986 C C . LEU A 1 125 ? -16.993 -1.641 21.110 1.00 95.12 125 LEU A C 1
ATOM 988 O O . LEU A 1 125 ? -17.852 -2.148 20.392 1.00 95.12 125 LEU A O 1
ATOM 992 N N . LEU A 1 126 ? -17.232 -1.178 22.326 1.00 94.62 126 LEU A N 1
ATOM 993 C CA . LEU A 1 126 ? -18.560 -1.103 22.899 1.00 94.62 126 LEU A CA 1
ATOM 994 C C . LEU A 1 126 ? -19.187 0.246 22.541 1.00 94.62 126 LEU A C 1
ATOM 996 O O . LEU A 1 126 ? -18.721 1.304 22.972 1.00 94.62 126 LEU A O 1
ATOM 1000 N N . GLU A 1 127 ? -20.219 0.203 21.704 1.00 92.44 127 GLU A N 1
ATOM 1001 C CA . GLU A 1 127 ? -21.026 1.363 21.340 1.00 92.44 127 GLU A CA 1
ATOM 1002 C C . GLU A 1 127 ? -22.126 1.567 22.393 1.00 92.44 127 GLU A C 1
ATOM 1004 O O . GLU A 1 127 ? -23.082 0.786 22.495 1.00 92.44 127 GLU A O 1
ATOM 1009 N N . GLY A 1 128 ? -21.968 2.614 23.211 1.00 85.94 128 GLY A N 1
ATOM 1010 C CA . GLY A 1 128 ? -22.814 2.835 24.387 1.00 85.94 128 GLY A CA 1
ATOM 1011 C C . GLY A 1 128 ? -22.715 1.660 25.364 1.00 85.94 128 GLY A C 1
ATOM 1012 O O . GLY A 1 128 ? -21.620 1.179 25.616 1.00 85.94 128 GLY A O 1
ATOM 1013 N N . ASP A 1 129 ? -23.857 1.172 25.855 1.00 80.31 129 ASP A N 1
ATOM 1014 C CA . ASP A 1 129 ? -23.921 0.048 26.810 1.00 80.31 129 ASP A CA 1
ATOM 1015 C C . ASP A 1 129 ? -24.498 -1.241 26.198 1.00 80.31 129 ASP A C 1
ATOM 1017 O O . ASP A 1 129 ? -24.905 -2.149 26.921 1.00 80.31 129 ASP A O 1
ATOM 1021 N N . LYS A 1 130 ? -24.658 -1.313 24.868 1.00 81.38 130 LYS A N 1
ATOM 1022 C CA . LYS A 1 130 ? -25.585 -2.298 24.272 1.00 81.38 130 LYS A CA 1
ATOM 1023 C C . LYS A 1 130 ? -25.005 -3.183 23.183 1.00 81.38 130 LYS A C 1
ATOM 1025 O O . LYS A 1 130 ? -25.563 -4.257 22.955 1.00 81.38 130 LYS A O 1
ATOM 1030 N N . ARG A 1 131 ? -23.955 -2.764 22.469 1.00 88.75 131 ARG A N 1
ATOM 1031 C CA . ARG A 1 131 ? -23.425 -3.542 21.337 1.00 88.75 131 ARG A CA 1
ATOM 1032 C C . ARG A 1 131 ? -21.915 -3.472 21.244 1.00 88.75 131 ARG A C 1
ATOM 1034 O O . ARG A 1 131 ? -21.339 -2.392 21.185 1.00 88.75 131 ARG A O 1
ATOM 1041 N N . GLU A 1 132 ? -21.303 -4.648 21.181 1.00 93.06 132 GLU A N 1
ATOM 1042 C CA . GLU A 1 132 ? -19.886 -4.795 20.891 1.00 93.06 132 GLU A CA 1
ATOM 1043 C C . GLU A 1 132 ? -19.687 -4.993 19.383 1.00 93.06 132 GLU A C 1
ATOM 1045 O O . GLU A 1 132 ? -20.405 -5.744 18.714 1.00 93.06 132 GLU A O 1
ATOM 1050 N N . HIS A 1 133 ? -18.722 -4.272 18.834 1.00 93.62 133 HIS A N 1
ATOM 1051 C CA . HIS A 1 133 ? -18.406 -4.246 17.420 1.00 93.62 133 HIS A CA 1
ATOM 1052 C C . HIS A 1 133 ? -16.927 -4.523 17.216 1.00 93.62 133 HIS A C 1
ATOM 1054 O O . HIS A 1 133 ? -16.069 -3.899 17.837 1.00 93.62 133 HIS A O 1
ATOM 1060 N N . GLU A 1 134 ? -16.629 -5.460 16.324 1.00 94.62 134 GLU A N 1
ATOM 1061 C CA . GLU A 1 134 ? -15.257 -5.778 15.967 1.00 94.62 134 GLU A CA 1
ATOM 1062 C C . GLU A 1 134 ? -14.767 -4.836 14.868 1.00 94.62 134 GLU A C 1
ATOM 1064 O O . GLU A 1 134 ? -15.415 -4.639 13.833 1.00 94.62 134 GLU A O 1
ATOM 1069 N N . VAL A 1 135 ? -13.598 -4.253 15.102 1.00 95.06 135 VAL A N 1
ATOM 1070 C CA . VAL A 1 135 ? -12.877 -3.436 14.139 1.00 95.06 135 VAL A CA 1
ATOM 1071 C C . VAL A 1 135 ? -11.563 -4.114 13.812 1.00 95.06 135 VAL A C 1
ATOM 1073 O O . VAL A 1 135 ? -10.747 -4.382 14.691 1.00 95.06 135 VAL A O 1
ATOM 1076 N N . MET A 1 136 ? -11.329 -4.329 12.527 1.00 94.44 136 MET A N 1
ATOM 1077 C CA . MET A 1 136 ? -10.103 -4.914 12.016 1.00 94.44 136 MET A CA 1
ATOM 1078 C C . MET A 1 136 ? -9.188 -3.825 11.469 1.00 94.44 136 MET A C 1
ATOM 1080 O O . MET A 1 136 ? -9.521 -3.109 10.524 1.00 94.44 136 MET A O 1
ATOM 1084 N N . ILE A 1 137 ? -8.005 -3.725 12.059 1.00 93.56 137 ILE A N 1
ATOM 1085 C CA . ILE A 1 137 ? -6.941 -2.807 11.674 1.00 93.56 137 ILE A CA 1
ATOM 1086 C C . ILE A 1 137 ? -5.924 -3.593 10.853 1.00 93.56 137 ILE A C 1
ATOM 1088 O O . ILE A 1 137 ? -5.179 -4.397 11.407 1.00 93.56 137 ILE A O 1
ATOM 1092 N N . LYS A 1 138 ? -5.887 -3.360 9.534 1.00 91.88 138 LYS A N 1
ATOM 1093 C CA . LYS A 1 138 ? -4.888 -3.950 8.629 1.00 91.88 138 LYS A CA 1
ATOM 1094 C C . LYS A 1 138 ? -3.826 -2.920 8.246 1.00 91.88 138 LYS A C 1
ATOM 1096 O O . LYS A 1 138 ? -4.115 -1.953 7.542 1.00 91.88 138 LYS A O 1
ATOM 1101 N N . GLY A 1 139 ? -2.583 -3.161 8.652 1.00 90.00 139 GLY A N 1
ATOM 1102 C CA . GLY A 1 139 ? -1.418 -2.342 8.324 1.00 90.00 139 GLY A CA 1
ATOM 1103 C C . GLY A 1 139 ? -0.857 -1.546 9.503 1.00 90.00 139 GLY A C 1
ATOM 1104 O O . GLY A 1 139 ? -1.342 -1.601 10.628 1.00 90.00 139 GLY A O 1
ATOM 1105 N N . PHE A 1 140 ? 0.212 -0.799 9.230 1.00 88.94 140 PHE A N 1
ATOM 1106 C CA . PHE A 1 140 ? 0.914 -0.016 10.245 1.00 88.94 140 PHE A CA 1
ATOM 1107 C C . PHE A 1 140 ? 0.121 1.237 10.618 1.00 88.94 140 PHE A C 1
ATOM 1109 O O . PHE A 1 140 ? -0.227 2.039 9.747 1.00 88.94 140 PHE A O 1
ATOM 1116 N N . VAL A 1 141 ? -0.132 1.416 11.912 1.00 89.56 141 VAL A N 1
ATOM 1117 C CA . VAL A 1 141 ? -0.803 2.597 12.463 1.00 89.56 141 VAL A CA 1
ATOM 1118 C C . VAL A 1 141 ? 0.240 3.663 12.801 1.00 89.56 141 VAL A C 1
ATOM 1120 O O . VAL A 1 141 ? 1.268 3.377 13.408 1.00 89.56 141 VAL A O 1
ATOM 1123 N N . LYS A 1 142 ? -0.021 4.910 12.409 1.00 88.25 142 LYS A N 1
ATOM 1124 C CA . LYS A 1 142 ? 0.753 6.087 12.807 1.00 88.25 142 LYS A CA 1
ATOM 1125 C C . LYS A 1 142 ? 0.111 6.732 14.027 1.00 88.25 142 LYS A C 1
ATOM 1127 O O . LYS A 1 142 ? -0.916 7.393 13.886 1.00 88.25 142 LYS A O 1
ATOM 1132 N N . GLY A 1 143 ? 0.769 6.584 15.176 1.00 86.38 143 GLY A N 1
ATOM 1133 C CA . GLY A 1 143 ? 0.425 7.277 16.419 1.00 86.38 143 GLY A CA 1
ATOM 1134 C C . GLY A 1 143 ? -0.932 6.886 17.007 1.00 86.38 143 GLY A C 1
ATOM 1135 O O . GLY A 1 143 ? -1.656 6.069 16.448 1.00 86.38 143 GLY A O 1
ATOM 1136 N N . GLY A 1 144 ? -1.247 7.462 18.170 1.00 84.88 144 GLY A N 1
ATOM 1137 C CA . GLY A 1 144 ? -2.585 7.411 18.766 1.00 84.88 144 GLY A CA 1
ATOM 1138 C C . GLY A 1 144 ? -3.117 6.015 19.115 1.00 84.88 144 GLY A C 1
ATOM 1139 O O . GLY A 1 144 ? -4.322 5.799 19.034 1.00 84.88 144 GLY A O 1
ATOM 1140 N N . TYR A 1 145 ? -2.241 5.060 19.456 1.00 88.00 145 TYR A N 1
ATOM 1141 C CA . TYR A 1 145 ? -2.631 3.663 19.658 1.00 88.00 145 TYR A CA 1
ATOM 1142 C C . TYR A 1 145 ? -3.750 3.520 20.702 1.00 88.00 145 TYR A C 1
ATOM 1144 O O . TYR A 1 145 ? -3.539 3.908 21.853 1.00 88.00 145 TYR A O 1
ATOM 1152 N N . PRO A 1 146 ? -4.903 2.937 20.331 1.00 91.31 146 PRO A N 1
ATOM 1153 C CA . PRO A 1 146 ? -5.988 2.705 21.270 1.00 91.31 146 PRO A CA 1
ATOM 1154 C C . PRO A 1 146 ? -5.579 1.672 22.325 1.00 91.31 146 PRO A C 1
ATOM 1156 O O . PRO A 1 146 ? -5.004 0.624 21.992 1.00 91.31 146 PRO A O 1
ATOM 1159 N N . ARG A 1 147 ? -5.876 1.972 23.591 1.00 92.94 147 ARG A N 1
ATOM 1160 C CA . ARG A 1 147 ? -5.766 1.051 24.728 1.00 92.94 147 ARG A CA 1
ATOM 1161 C C . ARG A 1 147 ? -7.153 0.655 25.215 1.00 92.94 147 ARG A C 1
ATOM 1163 O O . ARG A 1 147 ? -8.132 1.341 24.946 1.00 92.94 147 ARG A O 1
ATOM 1170 N N . GLU A 1 148 ? -7.230 -0.464 25.922 1.00 94.44 148 GLU A N 1
ATOM 1171 C CA . GLU A 1 148 ? -8.466 -0.880 26.588 1.00 94.44 148 GLU A CA 1
ATOM 1172 C C . GLU A 1 148 ? -8.902 0.199 27.591 1.00 94.44 148 GLU A C 1
ATOM 1174 O O . GLU A 1 148 ? -8.074 0.759 28.310 1.00 94.44 148 GLU A O 1
ATOM 1179 N N . GLY A 1 149 ? -10.189 0.541 27.576 1.00 94.38 149 GLY A N 1
ATOM 1180 C CA . GLY A 1 149 ? -10.769 1.660 28.320 1.00 94.38 149 GLY A CA 1
ATOM 1181 C C . GLY A 1 149 ? -10.758 3.009 27.589 1.00 94.38 149 GLY A C 1
ATOM 1182 O O . GLY A 1 149 ? -11.440 3.935 28.031 1.00 94.38 149 GLY A O 1
ATOM 1183 N N . ASP A 1 150 ? -10.053 3.148 26.461 1.00 95.25 150 ASP A N 1
ATOM 1184 C CA . ASP A 1 150 ? -10.055 4.409 25.714 1.00 95.25 150 ASP A CA 1
ATOM 1185 C C . ASP A 1 150 ? -11.366 4.627 24.960 1.00 95.25 150 ASP A C 1
ATOM 1187 O O . ASP A 1 150 ? -11.885 3.722 24.298 1.00 95.25 150 ASP A O 1
ATOM 1191 N N . LYS A 1 151 ? -11.873 5.865 24.989 1.00 95.44 151 LYS A N 1
ATOM 1192 C CA . LYS A 1 151 ? -12.977 6.282 24.125 1.00 95.44 151 LYS A CA 1
ATOM 1193 C C . LYS A 1 151 ? -12.424 6.689 22.765 1.00 95.44 151 LYS A C 1
ATOM 1195 O O . LYS A 1 151 ? -11.656 7.648 22.651 1.00 95.44 151 LYS A O 1
ATOM 1200 N N . VAL A 1 152 ? -12.852 5.998 21.714 1.00 95.81 152 VAL A N 1
ATOM 1201 C CA . VAL A 1 152 ? -12.355 6.212 20.352 1.00 95.81 152 VAL A CA 1
ATOM 1202 C C . VAL A 1 152 ? -13.491 6.382 19.351 1.00 95.81 152 VAL A C 1
ATOM 1204 O O . VAL A 1 152 ? -14.541 5.751 19.455 1.00 95.81 152 VAL A O 1
ATOM 1207 N N . MET A 1 153 ? -13.269 7.242 18.360 1.00 94.94 153 MET A N 1
ATOM 1208 C CA . MET A 1 153 ? -14.065 7.313 17.137 1.00 94.94 153 MET A CA 1
ATOM 1209 C C . MET A 1 153 ? -13.271 6.667 16.014 1.00 94.94 153 MET A C 1
ATOM 1211 O O . MET A 1 153 ? -12.096 6.962 15.814 1.00 94.94 153 MET A O 1
ATOM 1215 N N . VAL A 1 154 ? -13.921 5.807 15.252 1.00 95.00 154 VAL A N 1
ATOM 1216 C CA . VAL A 1 154 ? -13.281 4.940 14.279 1.00 95.00 154 VAL A CA 1
ATOM 1217 C C . VAL A 1 154 ? -14.063 5.002 12.988 1.00 95.00 154 VAL A C 1
ATOM 1219 O O . VAL A 1 154 ? -15.270 4.797 12.980 1.00 95.00 154 VAL A O 1
ATOM 1222 N N . ALA A 1 155 ? -13.387 5.309 11.891 1.00 94.00 155 ALA A N 1
ATOM 1223 C CA . ALA A 1 155 ? -13.976 5.396 10.571 1.00 94.00 155 ALA A CA 1
ATOM 1224 C C . ALA A 1 155 ? -13.443 4.283 9.671 1.00 94.00 155 ALA A C 1
ATOM 1226 O O . ALA A 1 155 ? -12.244 3.990 9.666 1.00 94.00 155 ALA A O 1
ATOM 1227 N N . GLY A 1 156 ? -14.324 3.677 8.884 1.00 92.94 156 GLY A N 1
ATOM 1228 C CA . GLY A 1 156 ? -13.988 2.475 8.138 1.00 92.94 156 GLY A CA 1
ATOM 1229 C C . GLY A 1 156 ? -15.045 2.044 7.137 1.00 92.94 156 GLY A C 1
ATOM 1230 O O . GLY A 1 156 ? -16.015 2.758 6.887 1.00 92.94 156 GLY A O 1
ATOM 1231 N N . ARG A 1 157 ? -14.834 0.866 6.556 1.00 92.31 157 ARG A N 1
ATOM 1232 C CA . ARG A 1 157 ? -15.792 0.205 5.669 1.00 92.31 157 ARG A CA 1
ATOM 1233 C C . ARG A 1 157 ? -16.299 -1.060 6.344 1.00 92.31 157 ARG A C 1
ATOM 1235 O O . ARG A 1 157 ? -15.503 -1.879 6.783 1.00 92.31 157 ARG A O 1
ATOM 1242 N N . TRP A 1 158 ? -17.611 -1.239 6.407 1.00 91.81 158 TRP A N 1
ATOM 1243 C CA . TRP A 1 158 ? -18.180 -2.489 6.900 1.00 91.81 158 TRP A CA 1
ATOM 1244 C C . TRP A 1 158 ? -18.013 -3.602 5.866 1.00 91.81 158 TRP A C 1
ATOM 1246 O O . TRP A 1 158 ? -18.357 -3.424 4.694 1.00 91.81 158 TRP A O 1
ATOM 1256 N N . LYS A 1 159 ? -17.505 -4.750 6.310 1.00 89.31 159 LYS A N 1
ATOM 1257 C CA . LYS A 1 159 ? -17.367 -5.962 5.508 1.00 89.31 159 LYS A CA 1
ATOM 1258 C C . LYS A 1 159 ? -17.588 -7.184 6.395 1.00 89.31 159 LYS A C 1
ATOM 1260 O O . LYS A 1 159 ? -16.943 -7.316 7.426 1.00 89.31 159 LYS A O 1
ATOM 1265 N N . ASP A 1 160 ? -18.534 -8.040 6.014 1.00 89.25 160 ASP A N 1
ATOM 1266 C CA . ASP A 1 160 ? -18.832 -9.303 6.708 1.00 89.25 160 ASP A CA 1
ATOM 1267 C C . ASP A 1 160 ? -19.063 -9.148 8.229 1.00 89.25 160 ASP A C 1
ATOM 1269 O O . ASP A 1 160 ? -18.674 -9.986 9.034 1.00 89.25 160 ASP A O 1
ATOM 1273 N N . GLY A 1 161 ? -19.692 -8.038 8.638 1.00 88.25 161 GLY A N 1
ATOM 1274 C CA . GLY A 1 161 ? -19.972 -7.731 10.048 1.00 88.25 161 GLY A CA 1
ATOM 1275 C C . GLY A 1 161 ? -18.816 -7.088 10.825 1.00 88.25 161 GLY A C 1
ATOM 1276 O O . GLY A 1 161 ? -19.040 -6.626 11.942 1.00 88.25 161 GLY A O 1
ATOM 1277 N N . VAL A 1 162 ? -17.631 -6.968 10.224 1.00 92.31 162 VAL A N 1
ATOM 1278 C CA . VAL A 1 162 ? -16.437 -6.338 10.803 1.00 92.31 162 VAL A CA 1
ATOM 1279 C C . VAL A 1 162 ? -16.217 -4.959 10.178 1.00 92.31 162 VAL A C 1
ATOM 1281 O O . VAL A 1 162 ? -16.434 -4.759 8.979 1.00 92.31 162 VAL A O 1
ATOM 1284 N N . LEU A 1 163 ? -15.805 -3.975 10.977 1.00 94.00 163 LEU A N 1
ATOM 1285 C CA . LEU A 1 163 ? -15.427 -2.659 10.461 1.00 94.00 163 LEU A CA 1
ATOM 1286 C C . LEU A 1 163 ? -13.952 -2.683 10.047 1.00 94.00 163 LEU A C 1
ATOM 1288 O O . LEU A 1 163 ? -13.064 -2.755 10.893 1.00 94.00 163 LEU A O 1
ATOM 1292 N N . GLU A 1 164 ? -13.669 -2.597 8.751 1.00 93.44 164 GLU A N 1
ATOM 1293 C CA . GLU A 1 164 ? -12.308 -2.407 8.250 1.00 93.44 164 GLU A CA 1
ATOM 1294 C C . GLU A 1 164 ? -11.861 -0.972 8.527 1.00 93.44 164 GLU A C 1
ATOM 1296 O O . GLU A 1 164 ? -12.394 -0.010 7.964 1.00 93.44 164 GLU A O 1
ATOM 1301 N N . PHE A 1 165 ? -10.880 -0.831 9.410 1.00 94.31 165 PHE A N 1
ATOM 1302 C CA . PHE A 1 165 ? -10.349 0.446 9.855 1.00 94.31 165 PHE A CA 1
ATOM 1303 C C . PHE A 1 165 ? -9.727 1.258 8.711 1.00 94.31 165 PHE A C 1
ATOM 1305 O O . PHE A 1 165 ? -8.958 0.733 7.905 1.00 94.31 165 PHE A O 1
ATOM 1312 N N . ARG A 1 166 ? -9.988 2.568 8.684 1.00 91.06 166 ARG A N 1
ATOM 1313 C CA . ARG A 1 166 ? -9.369 3.517 7.744 1.00 91.06 166 ARG A CA 1
ATOM 1314 C C . ARG A 1 166 ? -8.706 4.695 8.452 1.00 91.06 166 ARG A C 1
ATOM 1316 O O . ARG A 1 166 ? -7.591 5.074 8.091 1.00 91.06 166 ARG A O 1
ATOM 1323 N N . ASP A 1 167 ? -9.407 5.295 9.404 1.00 93.31 167 ASP A N 1
ATOM 1324 C CA . ASP A 1 167 ? -8.960 6.455 10.181 1.00 93.31 167 ASP A CA 1
ATOM 1325 C C . ASP A 1 167 ? -9.630 6.416 11.557 1.00 93.31 167 ASP A C 1
ATOM 1327 O O . ASP A 1 167 ? -10.685 5.801 11.715 1.00 93.31 167 ASP A O 1
ATOM 1331 N N . GLY A 1 168 ? -9.042 7.059 12.553 1.00 94.25 168 GLY A N 1
ATOM 1332 C CA . GLY A 1 168 ? -9.559 7.055 13.909 1.00 94.25 168 GLY A CA 1
ATOM 1333 C C . GLY A 1 168 ? -9.042 8.213 14.742 1.00 94.25 168 GLY A C 1
ATOM 1334 O O . GLY A 1 168 ? -8.040 8.857 14.428 1.00 94.25 168 GLY A O 1
ATOM 1335 N N . PHE A 1 169 ? -9.756 8.482 15.823 1.00 95.06 169 PHE A N 1
ATOM 1336 C CA . PHE A 1 169 ? -9.421 9.504 16.794 1.00 95.06 169 PHE A CA 1
ATOM 1337 C C . PHE A 1 169 ? -9.627 8.966 18.202 1.00 95.06 169 PHE A C 1
ATOM 1339 O O . PHE A 1 169 ? -10.685 8.418 18.512 1.00 95.06 169 PHE A O 1
ATOM 1346 N N . ASN A 1 170 ? -8.612 9.107 19.044 1.00 95.75 170 ASN A N 1
ATOM 1347 C CA . ASN A 1 170 ? -8.674 8.722 20.442 1.00 95.75 170 ASN A CA 1
ATOM 1348 C C . ASN A 1 170 ? -8.913 9.975 21.287 1.00 95.75 170 ASN A C 1
ATOM 1350 O O . ASN A 1 170 ? -8.070 10.874 21.322 1.00 95.75 170 ASN A O 1
ATOM 1354 N N . TYR A 1 171 ? -10.074 10.034 21.943 1.00 94.75 171 TYR A N 1
ATOM 1355 C CA . TYR A 1 171 ? -10.483 11.190 22.738 1.00 94.75 171 TYR A CA 1
ATOM 1356 C C . TYR A 1 171 ? -9.689 11.308 24.039 1.00 94.75 171 TYR A C 1
ATOM 1358 O O . TYR A 1 171 ? -9.453 12.425 24.487 1.00 94.75 171 TYR A O 1
ATOM 1366 N N . ASN A 1 172 ? -9.239 10.190 24.616 1.00 94.31 172 ASN A N 1
ATOM 1367 C CA . ASN A 1 172 ? -8.513 10.188 25.888 1.00 94.31 172 ASN A CA 1
ATOM 1368 C C . ASN A 1 172 ? -7.142 10.864 25.760 1.00 94.31 172 ASN A C 1
ATOM 1370 O O . ASN A 1 172 ? -6.734 11.622 26.632 1.00 94.31 172 ASN A O 1
ATOM 1374 N N . ILE A 1 173 ? -6.440 10.606 24.656 1.00 93.69 173 ILE A N 1
ATOM 1375 C CA . ILE A 1 173 ? -5.100 11.156 24.382 1.00 93.69 173 ILE A CA 1
ATOM 1376 C C . ILE A 1 173 ? -5.120 12.317 23.380 1.00 93.69 173 ILE A C 1
ATOM 1378 O O . ILE A 1 173 ? -4.062 12.801 22.986 1.00 93.69 173 ILE A O 1
ATOM 1382 N N . ASN A 1 174 ? -6.310 12.740 22.940 1.00 93.75 174 ASN A N 1
ATOM 1383 C CA . ASN A 1 174 ? -6.519 13.802 21.954 1.00 93.75 174 ASN A CA 1
ATOM 1384 C C . ASN A 1 174 ? -5.664 13.632 20.678 1.00 93.75 174 ASN A C 1
ATOM 1386 O O . ASN A 1 174 ? -5.087 14.590 20.161 1.00 93.75 174 ASN A O 1
ATOM 1390 N N . ALA A 1 175 ? -5.545 12.396 20.183 1.00 93.19 175 ALA A N 1
ATOM 1391 C CA . ALA A 1 175 ? -4.666 12.066 19.064 1.00 93.19 175 ALA A CA 1
ATOM 1392 C C . ALA A 1 175 ? -5.389 11.256 17.986 1.00 93.19 175 ALA A C 1
ATOM 1394 O O . ALA A 1 175 ? -6.113 10.299 18.265 1.00 93.19 175 ALA A O 1
ATOM 1395 N N . GLY A 1 176 ? -5.140 11.620 16.727 1.00 91.75 176 GLY A N 1
ATOM 1396 C CA . GLY A 1 176 ? -5.541 10.813 15.581 1.00 91.75 176 GLY A CA 1
ATOM 1397 C C . GLY A 1 176 ? -4.646 9.586 15.432 1.00 91.75 176 GLY A C 1
ATOM 1398 O O . GLY A 1 176 ? -3.431 9.676 15.614 1.00 91.75 176 GLY A O 1
ATOM 1399 N N . PHE A 1 177 ? -5.234 8.459 15.048 1.00 92.31 177 PHE A N 1
ATOM 1400 C CA . PHE A 1 177 ? -4.502 7.265 14.647 1.00 92.31 177 PHE A CA 1
ATOM 1401 C C . PHE A 1 177 ? -4.904 6.900 13.224 1.00 92.31 177 PHE A C 1
ATOM 1403 O O . PHE A 1 177 ? -6.078 6.735 12.912 1.00 92.31 177 PHE A O 1
ATOM 1410 N N . ARG A 1 178 ? -3.922 6.838 12.322 1.00 91.12 178 ARG A N 1
ATOM 1411 C CA . ARG A 1 178 ? -4.143 6.666 10.876 1.00 91.12 178 ARG A CA 1
ATOM 1412 C C . ARG A 1 178 ? -3.317 5.522 10.337 1.00 91.12 178 ARG A C 1
ATOM 1414 O O . ARG A 1 178 ? -2.177 5.344 10.749 1.00 91.12 178 ARG A O 1
ATOM 1421 N N . LEU A 1 179 ? -3.838 4.797 9.354 1.00 90.31 179 LEU A N 1
ATOM 1422 C CA . LEU A 1 179 ? -3.024 3.827 8.625 1.00 90.31 179 LEU A CA 1
ATOM 1423 C C . LEU A 1 179 ? -1.968 4.532 7.765 1.00 90.31 179 LEU A C 1
ATOM 1425 O O . LEU A 1 179 ? -2.242 5.543 7.108 1.00 90.31 179 LEU A O 1
ATOM 1429 N N . CYS A 1 180 ? -0.763 3.964 7.720 1.00 86.44 180 CYS A N 1
ATOM 1430 C CA . CYS A 1 180 ? 0.239 4.288 6.712 1.00 86.44 180 CYS A CA 1
ATOM 1431 C C . CYS A 1 180 ? -0.349 4.029 5.319 1.00 86.44 180 CYS A C 1
ATOM 1433 O O . CYS A 1 180 ? -0.490 2.881 4.897 1.00 86.44 180 CYS A O 1
ATOM 1435 N N . ARG A 1 181 ? -0.697 5.099 4.595 1.00 83.12 181 ARG A N 1
ATOM 1436 C CA . ARG A 1 181 ? -1.185 4.983 3.218 1.00 83.12 181 ARG A CA 1
ATOM 1437 C C . ARG A 1 181 ? -0.066 4.513 2.293 1.00 83.12 181 ARG A C 1
ATOM 1439 O O . ARG A 1 181 ? 1.089 4.904 2.446 1.00 83.12 181 ARG A O 1
ATOM 1446 N N . SER A 1 182 ? -0.441 3.690 1.318 1.00 84.38 182 SER A N 1
ATOM 1447 C CA . SER A 1 182 ? 0.439 3.316 0.213 1.00 84.38 182 SER A CA 1
ATOM 1448 C C . SER A 1 182 ? 0.818 4.575 -0.587 1.00 84.38 182 SER A C 1
ATOM 1450 O O . SER A 1 182 ? -0.080 5.362 -0.893 1.00 84.38 182 SER A O 1
ATOM 1452 N N . PRO A 1 183 ? 2.103 4.801 -0.923 1.00 86.81 183 PRO A N 1
ATOM 1453 C CA . PRO A 1 183 ? 2.518 5.928 -1.764 1.00 86.81 183 PRO A CA 1
ATOM 1454 C C . PRO A 1 183 ? 2.204 5.702 -3.253 1.00 86.81 183 PRO A C 1
ATOM 1456 O O . PRO A 1 183 ? 2.197 6.646 -4.037 1.00 86.81 183 PRO A O 1
ATOM 1459 N N . TRP A 1 184 ? 1.921 4.459 -3.650 1.00 88.19 184 TRP A N 1
ATOM 1460 C CA . TRP A 1 184 ? 1.760 4.053 -5.046 1.00 88.19 184 TRP A CA 1
ATOM 1461 C C . TRP A 1 184 ? 0.641 4.757 -5.824 1.00 88.19 184 TRP A C 1
ATOM 1463 O O . TRP A 1 184 ? 0.862 5.036 -6.998 1.00 88.19 184 TRP A O 1
ATOM 1473 N N . PRO A 1 185 ? -0.521 5.114 -5.240 1.00 91.44 185 PRO A N 1
ATOM 1474 C CA . PRO A 1 185 ? -1.507 5.928 -5.946 1.00 91.44 185 PRO A CA 1
ATOM 1475 C C . PRO A 1 185 ? -0.946 7.287 -6.381 1.00 91.44 185 PRO A C 1
ATOM 1477 O O . PRO A 1 185 ? -1.182 7.702 -7.508 1.00 91.44 185 PRO A O 1
ATOM 1480 N N . ALA A 1 186 ? -0.166 7.960 -5.528 1.00 90.94 186 ALA A N 1
ATOM 1481 C CA . ALA A 1 186 ? 0.443 9.242 -5.880 1.00 90.94 186 ALA A CA 1
ATOM 1482 C C . ALA A 1 186 ? 1.475 9.077 -7.005 1.00 90.94 186 ALA A C 1
ATOM 1484 O O . ALA A 1 186 ? 1.461 9.845 -7.962 1.00 90.94 186 ALA A O 1
ATOM 1485 N N . VAL A 1 187 ? 2.312 8.035 -6.925 1.00 90.38 187 VAL A N 1
ATOM 1486 C CA . VAL A 1 187 ? 3.263 7.683 -7.993 1.00 90.38 187 VAL A CA 1
ATOM 1487 C C . VAL A 1 187 ? 2.532 7.441 -9.315 1.00 90.38 187 VAL A C 1
ATOM 1489 O O . VAL A 1 187 ? 2.933 7.990 -10.337 1.00 90.38 187 VAL A O 1
ATOM 1492 N N . LEU A 1 188 ? 1.432 6.683 -9.292 1.00 93.19 188 LEU A N 1
ATOM 1493 C CA . LEU A 1 188 ? 0.623 6.412 -10.478 1.00 93.19 188 LEU A CA 1
ATOM 1494 C C . LEU A 1 188 ? 0.095 7.703 -11.109 1.00 93.19 188 LEU A C 1
ATOM 1496 O O . LEU A 1 188 ? 0.231 7.889 -12.314 1.00 93.19 1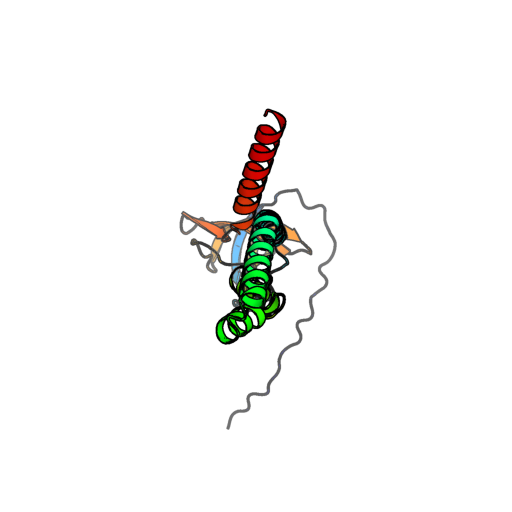88 LEU A O 1
ATOM 1500 N N . PHE A 1 189 ? -0.479 8.603 -10.306 1.00 95.75 189 PHE A N 1
ATOM 1501 C CA . PHE A 1 189 ? -1.000 9.873 -10.813 1.00 95.75 189 PHE A CA 1
ATOM 1502 C C . PHE A 1 189 ? 0.098 10.758 -11.402 1.00 95.75 189 PHE A C 1
ATOM 1504 O O . PHE A 1 189 ? -0.110 11.343 -12.462 1.00 95.75 189 PHE A O 1
ATOM 1511 N N . ILE A 1 190 ? 1.268 10.830 -10.763 1.00 95.44 190 ILE A N 1
ATOM 1512 C CA . ILE A 1 190 ? 2.424 11.565 -11.298 1.00 95.44 190 ILE A CA 1
ATOM 1513 C C . ILE A 1 190 ? 2.841 10.993 -12.658 1.00 95.44 190 ILE A C 1
ATOM 1515 O O . ILE A 1 190 ? 2.993 11.750 -13.614 1.00 95.44 190 ILE A O 1
ATOM 1519 N N . LEU A 1 191 ? 2.970 9.668 -12.773 1.00 93.75 191 LEU A N 1
ATOM 1520 C CA . LEU A 1 191 ? 3.336 9.010 -14.031 1.00 93.75 191 LEU A CA 1
ATOM 1521 C C . LEU A 1 191 ? 2.306 9.252 -15.134 1.00 93.75 191 LEU A C 1
ATOM 1523 O O . LEU A 1 191 ? 2.682 9.587 -16.254 1.00 93.75 191 LEU A O 1
ATOM 1527 N N . LEU A 1 192 ? 1.016 9.130 -14.819 1.00 96.06 192 LEU A N 1
ATOM 1528 C CA . LEU A 1 192 ? -0.055 9.421 -15.770 1.00 96.06 192 LEU A CA 1
ATOM 1529 C C . LEU A 1 192 ? -0.022 10.883 -16.219 1.00 96.06 192 LEU A C 1
ATOM 1531 O O . LEU A 1 192 ? -0.167 11.146 -17.406 1.00 96.06 192 LEU A O 1
ATOM 1535 N N . SER A 1 193 ? 0.240 11.812 -15.297 1.00 95.88 193 SER A N 1
ATOM 1536 C CA . SER A 1 193 ? 0.308 13.246 -15.599 1.00 95.88 193 SER A CA 1
ATOM 1537 C C . SER A 1 193 ? 1.472 13.565 -16.542 1.00 95.88 193 SER A C 1
ATOM 1539 O O . SER A 1 193 ? 1.301 14.305 -17.512 1.00 95.88 193 SER A O 1
ATOM 1541 N N . LEU A 1 194 ? 2.641 12.960 -16.301 1.00 95.31 194 LEU A N 1
ATOM 1542 C CA . LEU A 1 194 ? 3.809 13.069 -17.181 1.00 95.31 194 LEU A CA 1
ATOM 1543 C C . LEU A 1 194 ? 3.526 12.492 -18.572 1.00 95.31 194 LEU A C 1
ATOM 1545 O O . LEU A 1 194 ? 3.851 13.132 -19.568 1.00 95.31 194 LEU A O 1
ATOM 1549 N N . LEU A 1 195 ? 2.879 11.324 -18.649 1.00 94.56 195 LEU A N 1
ATOM 1550 C CA . LEU A 1 195 ? 2.497 10.712 -19.923 1.00 94.56 195 LEU A CA 1
ATOM 1551 C C . LEU A 1 195 ? 1.510 11.579 -20.707 1.00 94.56 195 LEU A C 1
ATOM 1553 O O . LEU A 1 195 ? 1.701 11.788 -21.903 1.00 94.56 195 LEU A O 1
ATOM 1557 N N . THR A 1 196 ? 0.480 12.114 -20.048 1.00 95.38 196 THR A N 1
ATOM 1558 C CA . THR A 1 196 ? -0.484 13.004 -20.707 1.00 95.38 196 THR A CA 1
ATOM 1559 C C . THR A 1 196 ? 0.170 14.299 -21.173 1.00 95.38 196 THR A C 1
ATOM 1561 O O . THR A 1 196 ? -0.088 14.737 -22.290 1.00 95.38 196 THR A O 1
ATOM 1564 N N . GLY A 1 197 ? 1.061 14.882 -20.363 1.00 95.94 197 GLY A N 1
ATOM 1565 C CA . GLY A 1 197 ? 1.799 16.089 -20.736 1.00 95.94 197 GLY A CA 1
ATOM 1566 C C . GLY A 1 197 ? 2.710 15.860 -21.943 1.00 95.94 197 GLY A C 1
ATOM 1567 O O . GLY A 1 197 ? 2.692 16.651 -22.883 1.00 95.94 197 GLY A O 1
ATOM 15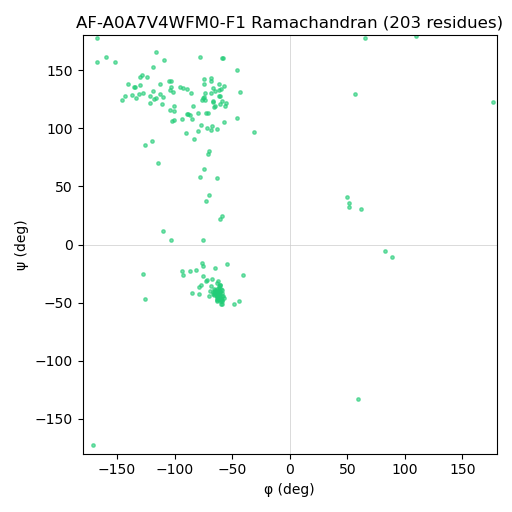68 N N . ALA A 1 198 ? 3.446 14.744 -21.959 1.00 93.75 198 ALA A N 1
ATOM 1569 C CA . ALA A 1 198 ? 4.284 14.358 -23.092 1.00 93.75 198 ALA A CA 1
ATOM 1570 C C . ALA A 1 198 ? 3.456 14.116 -24.365 1.00 93.75 198 ALA A C 1
ATOM 1572 O O . ALA A 1 198 ? 3.837 14.580 -25.435 1.00 93.75 198 ALA A O 1
ATOM 1573 N N . GLY A 1 199 ? 2.305 13.445 -24.254 1.00 94.06 199 GLY A N 1
ATOM 1574 C CA . GLY A 1 199 ? 1.416 13.199 -25.392 1.00 94.06 199 GL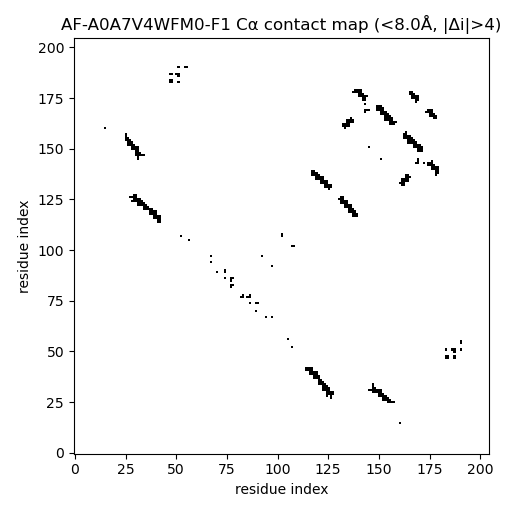Y A CA 1
ATOM 1575 C C . GLY A 1 199 ? 0.855 14.483 -26.009 1.00 94.06 199 GLY A C 1
ATOM 1576 O O . GLY A 1 199 ? 0.844 14.618 -27.229 1.00 94.06 199 GLY A O 1
ATOM 1577 N N . ILE A 1 200 ? 0.449 15.452 -25.182 1.00 96.31 200 ILE A N 1
ATOM 1578 C CA . ILE A 1 200 ? -0.014 16.767 -25.659 1.00 96.31 200 ILE A CA 1
ATOM 1579 C C . ILE A 1 200 ? 1.119 17.514 -26.370 1.00 96.31 200 ILE A C 1
ATOM 1581 O O . ILE A 1 200 ? 0.905 18.074 -27.445 1.00 96.31 200 ILE A O 1
ATOM 1585 N N . TRP A 1 201 ? 2.325 17.497 -25.794 1.00 96.38 201 TRP A N 1
ATOM 1586 C CA . TRP A 1 201 ? 3.495 18.135 -26.396 1.00 96.38 201 TRP A CA 1
ATOM 1587 C C . TRP A 1 201 ? 3.820 17.536 -27.771 1.00 96.38 201 TRP A C 1
ATOM 1589 O O . TRP A 1 201 ? 3.912 18.283 -28.739 1.00 96.38 201 TRP A O 1
ATOM 1599 N N . ILE A 1 202 ? 3.872 16.205 -27.889 1.00 95.00 202 ILE A N 1
ATOM 1600 C CA . ILE A 1 202 ? 4.096 15.506 -29.170 1.00 95.00 202 ILE A CA 1
ATOM 1601 C C . ILE A 1 202 ? 2.974 15.780 -30.180 1.00 95.00 202 ILE A C 1
ATOM 1603 O O . ILE A 1 202 ? 3.221 15.795 -31.372 1.00 95.00 202 ILE A O 1
ATOM 1607 N N . SER A 1 203 ? 1.730 15.990 -29.743 1.00 94.56 203 SER A N 1
ATOM 1608 C CA . SER A 1 203 ? 0.630 16.295 -30.670 1.00 94.56 203 SER A CA 1
ATOM 1609 C C . SER A 1 203 ? 0.664 17.727 -31.213 1.00 94.56 203 SER A C 1
ATOM 1611 O O . SER A 1 203 ? -0.046 18.019 -32.175 1.00 94.56 203 SER A O 1
ATOM 1613 N N . THR A 1 204 ? 1.392 18.631 -30.558 1.00 94.00 204 THR A N 1
ATOM 1614 C CA . THR A 1 204 ? 1.419 20.058 -30.910 1.00 94.00 204 THR A CA 1
ATOM 1615 C C . THR A 1 204 ? 2.576 20.396 -31.856 1.00 94.00 204 THR A C 1
ATOM 1617 O O . THR A 1 204 ? 2.503 21.400 -32.562 1.00 94.00 204 THR A O 1
ATOM 1620 N N . TYR A 1 205 ? 3.624 19.571 -31.867 1.00 88.06 205 TYR A N 1
ATOM 1621 C CA . TYR A 1 205 ? 4.850 19.746 -32.649 1.00 88.06 205 TYR A CA 1
ATOM 1622 C C . TYR A 1 205 ? 5.033 18.600 -33.640 1.00 88.06 205 TYR A C 1
ATOM 1624 O O . TYR A 1 205 ? 5.474 18.885 -34.774 1.00 88.06 205 TYR A O 1
#

Sequence (205 aa):
MVDLSNKSAGYIFPKSSSPGKRSDTNRLTGVVTGSTGIYYEQRGFDICRFASQSILFLILLPFLTALCLILLAISIVFGIFRLSPLSVFFNTLNPLLTFKLFAVIFPFHFSSRKIIEVPVRTMRLLEGDKREHEVMIKGFVKGGYPREGDKVMVAGRWKDGVLEFRDGFNYNINAGFRLCRSPWPAVLFILLSLLTGAGIWISTY

Solvent-accessible surface area (backbone atoms only — not comparable to full-atom values): 11864 Å² total; per-residue (Å²): 139,83,86,81,81,88,74,86,76,80,85,77,78,78,83,78,81,75,90,69,90,71,74,89,62,51,55,49,59,24,34,25,74,41,69,56,73,78,46,75,41,74,56,73,88,56,64,41,47,53,51,36,53,50,52,54,48,61,68,46,43,63,58,52,51,51,51,51,51,51,55,49,52,53,32,51,52,34,52,74,72,61,43,58,76,58,28,52,54,51,60,69,58,28,72,68,51,56,49,49,54,41,48,66,75,44,74,76,54,87,79,63,89,74,64,55,61,29,47,32,32,43,36,32,28,30,40,78,95,81,45,79,42,48,32,37,38,75,44,58,69,49,60,45,79,86,49,72,72,33,42,33,39,40,28,36,48,81,51,97,86,30,31,39,56,56,39,35,36,26,66,78,77,72,28,59,22,35,54,69,73,77,66,34,58,59,53,29,52,52,52,51,48,52,52,51,52,52,51,54,53,63,74,74,108

Radius of gyration: 27.4 Å; Cα contacts (8 Å, |Δi|>4): 249; chains: 1; bounding box: 70×53×74 Å

Nearest PDB structures (foldseek):
  6wgi-assembly1_2  TM=4.917E-01  e=1.679E+00  Saccharomyces cerevisiae
  2z6k-assembly1_A  TM=5.200E-01  e=7.472E+00  Homo sapiens
  3q33-assembly1_A  TM=5.485E-01  e=4.112E+00  Saccharomyces cerevisiae